Protein AF-A0A2L0NC74-F1 (afdb_monomer)

Foldseek 3Di:
DYDDDDDDDDDDDDDDDPDDDDDDDDDPPPVPPVPPPDDDDDDDDDDDDDDDDDDDDPPVPPPPPCPPQQLLLVLLVLLLQLLLVLLVLLLVQLLPDDFQPLVQLLLSLVSLVLSVLLVLLLLVLCVVQVLVQLVVVDDPCNVLVVVLVVLSVVLVVLSVVLNVLSVVCNRGVHNVSSVVSSVSSVVSSVSSVVSSVSCSVRPVVSCSVGPDPVSSVVSVVSSCVSQDPVCLLLSLCSSCVPDDPVSNVVVVVPDDPVSNVCNVPPSVVVNVVSCCSNNNPPPPD

Nearest PDB structures (foldseek):
  3cax-assembly1_A-2  TM=7.538E-01  e=6.259E-02  Pyrococcus furiosus DSM 3638
  8dt0-assembly1_A  TM=6.759E-01  e=4.530E+00  synthetic construct
  8uao-assembly1_B  TM=4.177E-01  e=3.020E+00  synthetic construct
  8otz-assembly1_DW  TM=1.967E-01  e=3.457E+00  Bos taurus

Radius of gyration: 25.95 Å; Cα contacts (8 Å, |Δi|>4): 175; chains: 1; bounding box: 116×60×50 Å

Structure (mmCIF, N/CA/C/O backbone):
data_AF-A0A2L0NC74-F1
#
_entry.id   AF-A0A2L0NC74-F1
#
loop_
_atom_site.group_PDB
_atom_site.id
_atom_site.type_symbol
_atom_site.label_atom_id
_atom_site.label_alt_id
_atom_site.label_comp_id
_atom_site.label_asym_id
_atom_site.label_entity_id
_atom_site.label_seq_id
_atom_site.pdbx_PDB_ins_code
_atom_site.Cartn_x
_atom_site.Cartn_y
_atom_site.Cartn_z
_atom_site.occupancy
_atom_site.B_iso_or_equiv
_atom_site.auth_seq_id
_atom_site.auth_comp_id
_atom_site.auth_asym_id
_atom_site.auth_atom_id
_atom_site.pdbx_PDB_model_num
ATOM 1 N N . MET A 1 1 ? -60.995 -12.525 29.449 1.00 32.78 1 MET A N 1
ATOM 2 C CA . MET A 1 1 ? -61.126 -13.402 28.261 1.00 32.78 1 MET A CA 1
ATOM 3 C C . MET A 1 1 ? -60.839 -12.564 27.010 1.00 32.78 1 MET A C 1
ATOM 5 O O . MET A 1 1 ? -61.099 -11.370 27.074 1.00 32.78 1 MET A O 1
ATOM 9 N N . PRO A 1 2 ? -60.176 -13.110 25.975 1.00 52.12 2 PRO A N 1
ATOM 10 C CA . PRO A 1 2 ? -58.867 -12.597 25.541 1.00 52.12 2 PRO A CA 1
ATOM 11 C C . PRO A 1 2 ? -58.707 -12.293 24.025 1.00 52.12 2 PRO A C 1
ATOM 13 O O . PRO A 1 2 ? -59.546 -12.675 23.227 1.00 52.12 2 PRO A O 1
ATOM 16 N N . ARG A 1 3 ? -57.573 -11.634 23.705 1.00 36.03 3 ARG A N 1
ATOM 17 C CA . ARG A 1 3 ? -56.566 -11.825 22.619 1.00 36.03 3 ARG A CA 1
ATOM 18 C C . ARG A 1 3 ? -56.947 -12.187 21.159 1.00 36.03 3 ARG A C 1
ATOM 20 O O . ARG A 1 3 ? -57.675 -13.141 20.926 1.00 36.03 3 ARG A O 1
ATOM 27 N N . ASN A 1 4 ? -56.113 -11.608 20.263 1.00 34.88 4 ASN A N 1
ATOM 28 C CA . ASN A 1 4 ? -55.553 -12.135 18.989 1.00 34.88 4 ASN A CA 1
ATOM 29 C C . ASN A 1 4 ? -56.420 -11.964 17.712 1.00 34.88 4 ASN A C 1
ATOM 31 O O . ASN A 1 4 ? -57.626 -12.110 17.799 1.00 34.88 4 ASN A O 1
ATOM 35 N N . LEU A 1 5 ? -55.936 -11.665 16.488 1.00 34.28 5 LEU A N 1
ATOM 36 C CA . LEU A 1 5 ? -54.618 -11.721 15.808 1.00 34.28 5 LEU A CA 1
ATOM 37 C C . LEU A 1 5 ? -54.683 -10.966 14.441 1.00 34.28 5 LEU A C 1
ATOM 39 O O . LEU A 1 5 ? -55.783 -10.657 13.994 1.00 34.28 5 LEU A O 1
ATOM 43 N N . LEU A 1 6 ? -53.516 -10.827 13.770 1.00 33.50 6 LEU A N 1
ATOM 44 C CA . LEU A 1 6 ? -53.201 -10.420 12.364 1.00 33.50 6 LEU A CA 1
ATOM 45 C C . LEU A 1 6 ? -52.558 -9.015 12.251 1.00 33.50 6 LEU A C 1
ATOM 47 O O . LEU A 1 6 ? -53.255 -8.013 12.212 1.00 33.50 6 LEU A O 1
ATOM 51 N N . SER A 1 7 ? -51.245 -8.845 12.463 1.00 33.12 7 SER A N 1
ATOM 52 C CA . SER A 1 7 ? -50.043 -9.188 11.657 1.00 33.12 7 SER A CA 1
ATOM 53 C C . SER A 1 7 ? -49.767 -8.239 10.464 1.00 33.12 7 SER A C 1
ATOM 55 O O . SER A 1 7 ? -50.638 -8.094 9.610 1.00 33.12 7 SER A O 1
ATOM 57 N N . PRO A 1 8 ? -48.560 -7.631 10.367 1.00 32.16 8 PRO A N 1
ATOM 58 C CA . PRO A 1 8 ? -48.148 -6.747 9.273 1.00 32.16 8 PRO A CA 1
ATOM 59 C C . PRO A 1 8 ? -47.386 -7.502 8.167 1.00 32.16 8 PRO A C 1
ATOM 61 O O . PRO A 1 8 ? -46.558 -8.367 8.453 1.00 32.16 8 PRO A O 1
ATOM 64 N N . SER A 1 9 ? -47.638 -7.152 6.902 1.00 32.75 9 SER A N 1
ATOM 65 C CA . SER A 1 9 ? -46.880 -7.668 5.755 1.00 32.75 9 SER A CA 1
ATOM 66 C C . SER A 1 9 ? -45.562 -6.921 5.568 1.00 32.75 9 SER A C 1
ATOM 68 O O . SER A 1 9 ? -45.506 -5.692 5.555 1.00 32.75 9 SER A O 1
ATOM 70 N N . ALA A 1 10 ? -44.515 -7.723 5.417 1.00 29.92 10 ALA A N 1
ATOM 71 C CA . ALA A 1 10 ? -43.134 -7.366 5.172 1.00 29.92 10 ALA A CA 1
ATOM 72 C C . ALA A 1 10 ? -42.910 -6.734 3.787 1.00 29.92 10 ALA A C 1
ATOM 74 O O . ALA A 1 10 ? -43.438 -7.210 2.785 1.00 29.92 10 ALA A O 1
ATOM 75 N N . LEU A 1 11 ? -42.031 -5.733 3.726 1.00 30.52 11 LEU A N 1
ATOM 76 C CA . LEU A 1 11 ? -41.289 -5.376 2.518 1.00 30.52 11 LEU A CA 1
ATOM 77 C C . LEU A 1 11 ? -39.809 -5.590 2.825 1.00 30.52 11 LEU A C 1
ATOM 79 O O . LEU A 1 11 ? -39.204 -4.883 3.628 1.00 30.52 11 LEU A O 1
ATOM 83 N N . GLY A 1 12 ? -39.294 -6.673 2.247 1.00 26.75 12 GLY A N 1
ATOM 84 C CA . GLY A 1 12 ? -37.939 -7.158 2.414 1.00 26.75 12 GLY A CA 1
ATOM 85 C C . GLY A 1 12 ? -36.909 -6.240 1.768 1.00 26.75 12 GLY A C 1
ATOM 86 O O . GLY A 1 12 ? -37.079 -5.734 0.661 1.00 26.75 12 GLY A O 1
ATOM 87 N N . ILE A 1 13 ? -35.819 -6.082 2.505 1.00 29.25 13 ILE A N 1
ATOM 88 C CA . ILE A 1 13 ? -34.531 -5.555 2.081 1.00 29.25 13 ILE A CA 1
ATOM 89 C C . ILE A 1 13 ? -33.914 -6.558 1.099 1.00 29.25 13 ILE A C 1
ATOM 91 O O . ILE A 1 13 ? -33.739 -7.724 1.447 1.00 29.25 13 ILE A O 1
ATOM 95 N N . ALA A 1 14 ? -33.544 -6.108 -0.099 1.00 27.30 14 ALA A N 1
ATOM 96 C CA . ALA A 1 14 ? -32.624 -6.827 -0.972 1.00 27.30 14 ALA A CA 1
ATOM 97 C C . ALA A 1 14 ? -31.292 -6.066 -1.000 1.00 27.30 14 ALA A C 1
ATOM 99 O O . ALA A 1 14 ? -31.088 -5.166 -1.812 1.00 27.30 14 ALA A O 1
ATOM 100 N N . SER A 1 15 ? -30.392 -6.416 -0.079 1.00 30.88 15 SER A N 1
ATOM 101 C CA . SER A 1 15 ? -28.973 -6.077 -0.187 1.00 30.88 15 SER A CA 1
ATOM 102 C C . SER A 1 15 ? -28.364 -6.936 -1.292 1.00 30.88 15 SER A C 1
ATOM 104 O O . SER A 1 15 ? -28.354 -8.162 -1.195 1.00 30.88 15 SER A O 1
ATOM 106 N N . HIS A 1 16 ? -27.873 -6.310 -2.357 1.00 27.81 16 HIS A N 1
ATOM 107 C CA . HIS A 1 16 ? -26.995 -6.975 -3.316 1.00 27.81 16 HIS A CA 1
ATOM 108 C C . HIS A 1 16 ? -25.601 -7.108 -2.697 1.00 27.81 16 HIS A C 1
ATOM 110 O O . HIS A 1 16 ? -24.825 -6.157 -2.673 1.00 27.81 16 HIS A O 1
ATOM 116 N N . SER A 1 17 ? -25.308 -8.298 -2.175 1.00 28.83 17 SER A N 1
ATOM 117 C CA . SER A 1 17 ? -23.947 -8.740 -1.883 1.00 28.83 17 SER A CA 1
ATOM 118 C C . SER A 1 17 ? -23.310 -9.218 -3.184 1.00 28.83 17 SER A C 1
ATOM 120 O O . SER A 1 17 ? -23.635 -10.294 -3.683 1.00 28.83 17 SER A O 1
ATOM 122 N N . SER A 1 18 ? -22.408 -8.420 -3.744 1.00 30.34 18 SER A N 1
ATOM 123 C CA . SER A 1 18 ? -21.541 -8.856 -4.836 1.00 30.34 18 SER A CA 1
ATOM 124 C C . SER A 1 18 ? -20.419 -9.712 -4.246 1.00 30.34 18 SER A C 1
ATOM 126 O O . SER A 1 18 ? -19.436 -9.186 -3.730 1.00 30.34 18 SER A O 1
ATOM 128 N N . HIS A 1 19 ? -20.582 -11.035 -4.280 1.00 29.28 19 HIS A N 1
ATOM 129 C CA . HIS A 1 19 ? -19.487 -11.978 -4.062 1.00 29.28 19 HIS A CA 1
ATOM 130 C C . HIS A 1 19 ? -18.503 -11.865 -5.235 1.00 29.28 19 HIS A C 1
ATOM 132 O O . HIS A 1 19 ? -18.806 -12.295 -6.346 1.00 29.28 19 HIS A O 1
ATOM 138 N N . LEU A 1 20 ? -17.327 -11.290 -4.987 1.00 32.66 20 LEU A N 1
ATOM 139 C CA . LEU A 1 20 ? -16.151 -11.501 -5.827 1.00 32.66 20 LEU A CA 1
ATOM 140 C C . LEU A 1 20 ? -15.522 -12.824 -5.388 1.00 32.66 20 LEU A C 1
ATOM 142 O O . LEU A 1 20 ? -14.928 -12.913 -4.316 1.00 32.66 20 LEU A O 1
ATOM 146 N N . ALA A 1 21 ? -15.742 -13.863 -6.189 1.00 29.12 21 ALA A N 1
ATOM 147 C CA . ALA A 1 21 ? -14.997 -15.107 -6.104 1.00 29.12 21 ALA A CA 1
ATOM 148 C C . ALA A 1 21 ? -13.578 -14.866 -6.641 1.00 29.12 21 ALA A C 1
ATOM 150 O O . ALA A 1 21 ? -13.417 -14.261 -7.702 1.00 29.12 21 ALA A O 1
ATOM 151 N N . ALA A 1 22 ? -12.569 -15.322 -5.901 1.00 31.70 22 ALA A N 1
ATOM 152 C CA . ALA A 1 22 ? -11.193 -15.378 -6.375 1.00 31.70 22 ALA A CA 1
ATOM 153 C C . ALA A 1 22 ? -11.079 -16.416 -7.511 1.00 31.70 22 ALA A C 1
ATOM 155 O O . ALA A 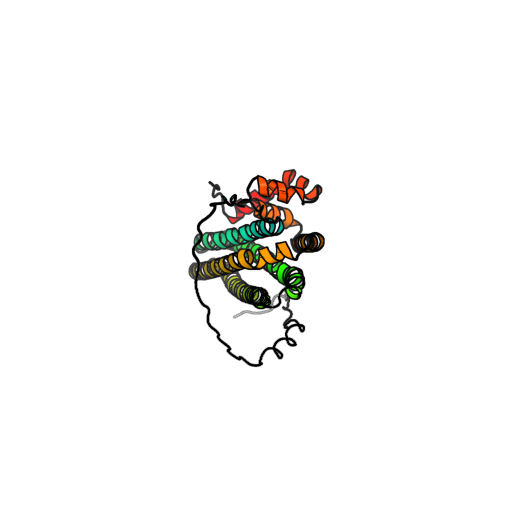1 22 ? -11.722 -17.467 -7.425 1.00 31.70 22 ALA A O 1
ATOM 156 N N . PRO A 1 23 ? -10.305 -16.160 -8.578 1.00 37.72 23 PRO A N 1
ATOM 157 C CA . PRO A 1 23 ? -9.968 -17.203 -9.531 1.00 37.72 23 PRO A CA 1
ATOM 158 C C . PRO A 1 23 ? -8.892 -18.122 -8.933 1.00 37.72 23 PRO A C 1
ATOM 160 O O . PRO A 1 23 ? -7.744 -17.724 -8.765 1.00 37.72 23 PRO A O 1
ATOM 163 N N . ASP A 1 24 ? -9.279 -19.361 -8.628 1.00 36.59 24 ASP A N 1
ATOM 164 C CA . ASP A 1 24 ? -8.367 -20.463 -8.318 1.00 36.59 24 ASP A CA 1
ATOM 165 C C . ASP A 1 24 ? -7.683 -20.971 -9.600 1.00 36.59 24 ASP A C 1
ATOM 167 O O . ASP A 1 24 ? -8.354 -21.404 -10.543 1.00 36.59 24 ASP A O 1
ATOM 171 N N . GLY A 1 25 ? -6.348 -21.003 -9.615 1.00 35.16 25 GLY A N 1
ATOM 172 C CA . GLY A 1 25 ? -5.576 -21.828 -10.549 1.00 35.16 25 GLY A CA 1
ATOM 173 C C . GLY A 1 25 ? -4.124 -21.367 -10.741 1.00 35.16 25 GLY A C 1
ATOM 174 O O . GLY A 1 25 ? -3.905 -20.198 -11.045 1.00 35.16 25 GLY A O 1
ATOM 175 N N . PRO A 1 26 ? -3.115 -22.256 -10.619 1.00 34.12 26 PRO A N 1
ATOM 176 C CA . PRO A 1 26 ? -1.728 -21.890 -10.891 1.00 34.12 26 PRO A CA 1
ATOM 177 C C . PRO A 1 26 ? -1.526 -21.577 -12.380 1.00 34.12 26 PRO A C 1
ATOM 179 O O . PRO A 1 26 ? -2.060 -22.270 -13.252 1.00 34.12 26 PRO A O 1
ATOM 182 N N . SER A 1 27 ? -0.710 -20.560 -12.672 1.00 41.91 27 SER A N 1
ATOM 183 C CA . SER A 1 27 ? -0.287 -20.212 -14.031 1.00 41.91 27 SER A CA 1
ATOM 184 C C . SER A 1 27 ? 0.293 -21.440 -14.749 1.00 41.91 27 SER A C 1
ATOM 186 O O . SER A 1 27 ? 1.301 -22.024 -14.338 1.00 41.91 27 SER A O 1
ATOM 188 N N . ALA A 1 28 ? -0.355 -21.848 -15.846 1.00 38.56 28 ALA A N 1
ATOM 189 C CA . ALA A 1 28 ? -0.068 -23.065 -16.615 1.00 38.56 28 ALA A CA 1
ATOM 190 C C . ALA A 1 28 ? 1.353 -23.123 -17.223 1.00 38.56 28 ALA A C 1
ATOM 192 O O . ALA A 1 28 ? 1.753 -24.144 -17.782 1.00 38.56 28 ALA A O 1
ATOM 193 N N . VAL A 1 29 ? 2.134 -22.050 -17.101 1.00 41.22 29 VAL A N 1
ATOM 194 C CA . VAL A 1 29 ? 3.488 -21.929 -17.652 1.00 41.22 29 VAL A CA 1
ATOM 195 C C . VAL A 1 29 ? 4.529 -22.683 -16.802 1.00 41.22 29 VAL A C 1
ATOM 197 O O . VAL A 1 29 ? 5.540 -23.148 -17.330 1.00 41.22 29 VAL A O 1
ATOM 200 N N . LEU A 1 30 ? 4.274 -22.897 -15.505 1.00 44.56 30 LEU A N 1
ATOM 201 C CA . LEU A 1 30 ? 5.285 -23.391 -14.553 1.00 44.56 30 LEU A CA 1
ATOM 202 C C . LEU A 1 30 ? 5.343 -24.917 -14.380 1.00 44.56 30 LEU A C 1
ATOM 204 O O . LEU A 1 30 ? 6.387 -25.454 -13.998 1.00 44.56 30 LEU A O 1
ATOM 208 N N . SER A 1 31 ? 4.287 -25.659 -14.733 1.00 38.28 31 SER A N 1
ATOM 209 C CA . SER A 1 31 ? 4.300 -27.126 -14.585 1.00 38.28 31 SER A CA 1
ATOM 210 C C . SER A 1 31 ? 5.269 -27.827 -15.552 1.00 38.28 31 SER A C 1
ATOM 212 O O . SER A 1 31 ? 5.637 -28.978 -15.320 1.00 38.28 31 SER A O 1
ATOM 214 N N . ALA A 1 32 ? 5.712 -27.151 -16.618 1.00 38.00 32 ALA A N 1
ATOM 215 C CA . ALA A 1 32 ? 6.571 -27.737 -17.646 1.00 38.00 32 ALA A CA 1
ATOM 216 C C . ALA A 1 32 ? 8.072 -27.743 -17.286 1.00 38.00 32 ALA A C 1
ATOM 218 O O . ALA A 1 32 ? 8.811 -28.588 -17.786 1.00 38.00 32 ALA A O 1
ATOM 219 N N . ARG A 1 33 ? 8.547 -26.844 -16.409 1.00 40.31 33 ARG A N 1
ATOM 220 C CA . ARG A 1 33 ? 9.992 -26.699 -16.124 1.00 40.31 33 ARG A CA 1
ATOM 221 C C . ARG A 1 33 ? 10.502 -27.543 -14.952 1.00 40.31 33 ARG A C 1
ATOM 223 O O . ARG A 1 33 ? 11.677 -27.898 -14.924 1.00 40.31 33 ARG A O 1
ATOM 230 N N . ARG A 1 34 ? 9.624 -27.957 -14.033 1.00 37.72 34 ARG A N 1
ATOM 231 C CA . ARG A 1 34 ? 10.003 -28.724 -12.828 1.00 37.72 34 ARG A CA 1
ATOM 232 C C . ARG A 1 34 ? 10.477 -30.160 -13.117 1.00 37.72 34 ARG A C 1
ATOM 234 O O . ARG A 1 34 ? 11.134 -30.764 -12.278 1.00 37.72 34 ARG A O 1
ATOM 241 N N . ALA A 1 35 ? 10.185 -30.703 -14.302 1.00 35.69 35 ALA A N 1
ATOM 242 C CA . ALA A 1 35 ? 10.535 -32.078 -14.674 1.00 35.69 35 ALA A CA 1
ATOM 243 C C . ALA A 1 35 ? 11.963 -32.249 -15.239 1.00 35.69 35 ALA A C 1
ATOM 245 O O . ALA A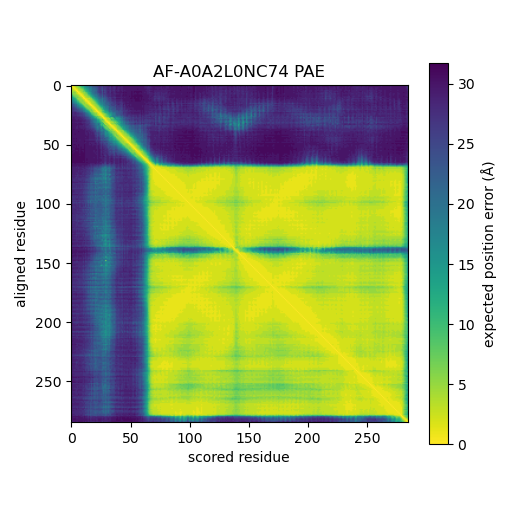 1 35 ? 12.424 -33.379 -15.373 1.00 35.69 35 ALA A O 1
ATOM 246 N N . ALA A 1 36 ? 12.679 -31.165 -15.562 1.00 37.69 36 ALA A N 1
ATOM 247 C CA . ALA A 1 36 ? 13.953 -31.244 -16.288 1.00 37.69 36 ALA A CA 1
ATOM 248 C C . ALA A 1 36 ? 15.220 -31.187 -15.406 1.00 37.69 36 ALA A C 1
ATOM 250 O O . ALA A 1 36 ? 16.316 -31.418 -15.908 1.00 37.69 36 ALA A O 1
ATOM 251 N N . ALA A 1 37 ? 15.100 -30.911 -14.102 1.00 35.22 37 ALA A N 1
ATOM 252 C CA . ALA A 1 37 ? 16.242 -30.579 -13.236 1.00 35.22 37 ALA A CA 1
ATOM 253 C C . ALA A 1 37 ? 16.655 -31.686 -12.240 1.00 35.22 37 ALA A C 1
ATOM 255 O O . ALA A 1 37 ? 17.167 -31.398 -11.162 1.00 35.22 37 ALA A O 1
ATOM 256 N N . THR A 1 38 ? 16.462 -32.967 -12.573 1.00 32.66 38 THR A N 1
ATOM 257 C CA . THR A 1 38 ? 17.019 -34.085 -11.783 1.00 32.66 38 THR A CA 1
ATOM 258 C C . THR A 1 38 ? 17.971 -34.921 -12.634 1.00 32.66 38 THR A C 1
ATOM 260 O O . THR A 1 38 ? 17.591 -35.905 -13.259 1.00 32.66 38 THR A O 1
ATOM 263 N N . GLY A 1 39 ? 19.244 -34.514 -12.670 1.00 27.25 39 GLY A N 1
ATOM 264 C CA . GLY A 1 39 ? 20.273 -35.206 -13.443 1.00 27.25 39 GLY A CA 1
ATOM 265 C C . GLY A 1 39 ? 21.705 -34.875 -13.021 1.00 27.25 39 GLY A C 1
ATOM 266 O O . GLY A 1 39 ? 22.291 -33.924 -13.513 1.00 27.25 39 GLY A O 1
ATOM 267 N N . ALA A 1 40 ? 22.262 -35.747 -12.176 1.00 31.66 40 ALA A N 1
ATOM 268 C CA . ALA A 1 40 ? 23.683 -36.098 -12.044 1.00 31.66 40 ALA A CA 1
ATOM 269 C C . ALA A 1 40 ? 24.703 -35.035 -11.566 1.00 31.66 40 ALA A C 1
ATOM 271 O O . ALA A 1 40 ? 25.295 -34.283 -12.334 1.00 31.66 40 ALA A O 1
ATOM 272 N N . ALA A 1 41 ? 25.050 -35.142 -10.280 1.00 29.41 41 ALA A N 1
ATOM 273 C CA . ALA A 1 41 ? 26.291 -34.636 -9.704 1.00 29.41 41 ALA A CA 1
ATOM 274 C C . ALA A 1 41 ? 27.512 -35.450 -10.177 1.00 29.41 41 ALA A C 1
ATOM 276 O O . ALA A 1 41 ? 27.494 -36.685 -10.151 1.00 29.41 41 ALA A O 1
ATOM 277 N N . ARG A 1 42 ? 28.620 -34.773 -10.514 1.00 31.03 42 ARG A N 1
ATOM 278 C CA . ARG A 1 42 ? 29.951 -35.397 -10.572 1.00 31.03 42 ARG A CA 1
ATOM 279 C C . ARG A 1 42 ? 31.042 -34.403 -10.162 1.00 31.03 42 ARG A C 1
ATOM 281 O O . ARG A 1 42 ? 31.290 -33.416 -10.843 1.00 31.03 42 ARG A O 1
ATOM 288 N N . GLN A 1 43 ? 31.678 -34.690 -9.028 1.00 29.80 43 GLN A N 1
ATOM 289 C CA . GLN A 1 43 ? 32.860 -34.003 -8.506 1.00 29.80 43 GLN A CA 1
ATOM 290 C C . GLN A 1 43 ? 34.090 -34.298 -9.369 1.00 29.80 43 GLN A C 1
ATOM 292 O O . GLN A 1 43 ? 34.389 -35.463 -9.634 1.00 29.80 43 GLN A O 1
ATOM 297 N N . VAL A 1 44 ? 34.861 -33.262 -9.701 1.00 33.16 44 VAL A N 1
ATOM 298 C CA . VAL A 1 44 ? 36.287 -33.384 -10.029 1.00 33.16 44 VAL A CA 1
ATOM 299 C C . VAL A 1 44 ? 37.015 -32.206 -9.387 1.00 33.16 44 VAL A C 1
ATOM 301 O O . VAL A 1 44 ? 36.811 -31.057 -9.763 1.00 33.16 44 VAL A O 1
ATOM 304 N N . GLY A 1 45 ? 37.848 -32.498 -8.389 1.00 27.39 45 GLY A N 1
ATOM 305 C CA . GLY A 1 45 ? 38.799 -31.544 -7.832 1.00 27.39 45 GLY A CA 1
ATOM 306 C C . GLY A 1 45 ? 40.121 -31.580 -8.589 1.00 27.39 45 GLY A C 1
ATOM 307 O O . GLY A 1 45 ? 40.544 -32.641 -9.043 1.00 27.39 45 GLY A O 1
ATOM 308 N N . CYS A 1 46 ? 40.813 -30.443 -8.662 1.00 28.06 46 CYS A N 1
ATOM 309 C CA . CYS A 1 46 ? 42.269 -30.445 -8.731 1.00 28.06 46 CYS A CA 1
ATOM 310 C C . CYS A 1 46 ? 42.879 -29.126 -8.234 1.00 28.06 46 CYS A C 1
ATOM 312 O O . CYS A 1 46 ? 42.251 -28.074 -8.247 1.00 28.06 46 CYS A O 1
ATOM 314 N N . LYS A 1 47 ? 44.102 -29.265 -7.726 1.00 28.30 47 LYS A N 1
ATOM 315 C CA . LYS A 1 47 ? 44.856 -28.391 -6.820 1.00 28.30 47 LYS A CA 1
ATOM 316 C C . LYS A 1 47 ? 45.521 -27.190 -7.507 1.00 28.30 47 LYS A C 1
ATOM 318 O O . LYS A 1 47 ? 46.016 -27.308 -8.623 1.00 28.30 47 LYS A O 1
ATOM 323 N N . CYS A 1 48 ? 45.661 -26.095 -6.758 1.00 28.23 48 CYS A N 1
ATOM 324 C CA . CYS A 1 48 ? 46.585 -24.987 -7.029 1.00 28.23 48 CYS A CA 1
ATOM 325 C C . CYS A 1 48 ? 48.045 -25.349 -6.696 1.00 28.23 48 CYS A C 1
ATOM 327 O O . CYS A 1 48 ? 48.285 -26.106 -5.750 1.00 28.23 48 CYS A O 1
ATOM 329 N N . PRO A 1 49 ? 49.017 -24.665 -7.326 1.00 34.50 49 PRO A N 1
ATOM 330 C CA . PRO A 1 49 ? 50.265 -24.307 -6.668 1.00 34.50 49 PRO A CA 1
ATOM 331 C C . PRO A 1 49 ? 50.423 -22.782 -6.538 1.00 34.50 49 PRO A C 1
ATOM 333 O O . PRO A 1 49 ? 50.114 -22.010 -7.443 1.00 34.50 49 PRO A O 1
ATOM 336 N N . ALA A 1 50 ? 50.921 -22.364 -5.377 1.00 32.56 50 ALA A N 1
ATOM 337 C CA . ALA A 1 50 ? 51.367 -21.007 -5.081 1.00 32.56 50 ALA A CA 1
ATOM 338 C C . ALA A 1 50 ? 52.689 -20.688 -5.798 1.00 32.56 50 ALA A C 1
ATOM 340 O O . ALA A 1 50 ? 53.473 -21.608 -6.012 1.00 32.56 50 ALA A O 1
ATOM 341 N N . THR A 1 51 ? 52.959 -19.407 -6.097 1.00 31.89 51 THR A N 1
ATOM 342 C CA . THR A 1 51 ? 54.211 -18.653 -5.806 1.00 31.89 51 THR A CA 1
ATOM 343 C C . THR A 1 51 ? 54.121 -17.241 -6.418 1.00 31.89 51 THR A C 1
ATOM 345 O O . THR A 1 51 ? 53.751 -17.109 -7.579 1.00 31.89 51 THR A O 1
A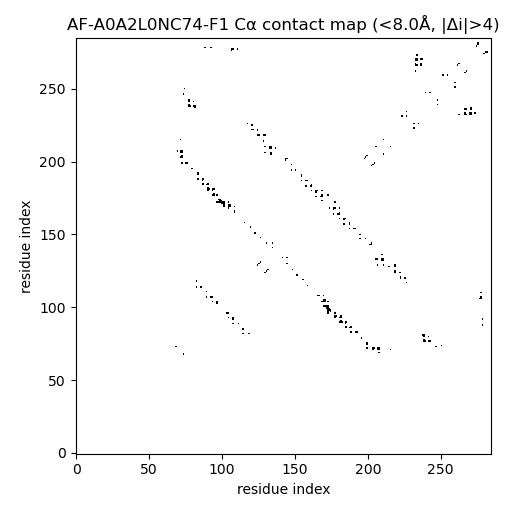TOM 348 N N . GLY A 1 52 ? 54.549 -16.200 -5.684 1.00 30.06 52 GLY A N 1
ATOM 349 C CA . GLY A 1 52 ? 55.144 -15.002 -6.306 1.00 30.06 52 GLY A CA 1
ATOM 350 C C . GLY A 1 52 ? 54.638 -13.635 -5.837 1.00 30.06 52 GLY A C 1
ATOM 351 O O . GLY A 1 52 ? 53.802 -13.020 -6.487 1.00 30.06 52 GLY A O 1
ATOM 352 N N . LEU A 1 53 ? 55.223 -13.116 -4.753 1.00 36.50 53 LEU A N 1
ATOM 353 C CA . LEU A 1 53 ? 55.150 -11.710 -4.338 1.00 36.50 53 LEU A CA 1
ATOM 354 C C . LEU A 1 53 ? 55.645 -10.761 -5.450 1.00 36.50 53 LEU A C 1
ATOM 356 O O . LEU A 1 53 ? 56.785 -10.897 -5.890 1.00 36.50 53 LEU A O 1
ATOM 360 N N . ARG A 1 54 ? 54.878 -9.708 -5.764 1.00 35.12 54 ARG A N 1
ATOM 361 C CA . ARG A 1 54 ? 55.408 -8.387 -6.160 1.00 35.12 54 ARG A CA 1
ATOM 362 C C . ARG A 1 54 ? 54.421 -7.283 -5.763 1.00 35.12 54 ARG A C 1
ATOM 364 O O . ARG A 1 54 ? 53.335 -7.167 -6.314 1.00 35.12 54 ARG A O 1
ATOM 371 N N . ARG A 1 55 ? 54.830 -6.470 -4.782 1.00 41.88 55 ARG A N 1
ATOM 372 C CA . ARG A 1 55 ? 54.246 -5.163 -4.448 1.00 41.88 55 ARG A CA 1
ATOM 373 C C . ARG A 1 55 ? 54.596 -4.175 -5.560 1.00 41.88 55 ARG A C 1
ATOM 375 O O . ARG A 1 55 ? 55.781 -3.940 -5.773 1.00 41.88 55 ARG A O 1
ATOM 382 N N . LEU A 1 56 ? 53.599 -3.553 -6.183 1.00 36.00 56 LEU A N 1
ATOM 383 C CA . LEU A 1 56 ? 53.735 -2.263 -6.864 1.00 36.00 56 LEU A CA 1
ATOM 384 C C . LEU A 1 56 ? 52.355 -1.611 -7.025 1.00 36.00 56 LEU A C 1
ATOM 386 O O . LEU A 1 56 ? 51.458 -2.207 -7.603 1.00 36.00 56 LEU A O 1
ATOM 390 N N . GLY A 1 57 ? 52.237 -0.379 -6.522 1.00 29.38 57 GLY A N 1
ATOM 391 C CA . GLY A 1 57 ? 51.194 0.578 -6.891 1.00 29.38 57 GLY A CA 1
ATOM 392 C C . GLY A 1 57 ? 49.871 0.456 -6.138 1.00 29.38 57 GLY A C 1
ATOM 393 O O . GLY A 1 57 ? 48.956 -0.219 -6.590 1.00 29.38 57 GLY A O 1
ATOM 394 N N . VAL A 1 58 ? 49.725 1.218 -5.049 1.00 39.31 58 VAL A N 1
ATOM 395 C CA . VAL A 1 58 ? 48.405 1.712 -4.633 1.00 39.31 58 VAL A CA 1
ATOM 396 C C . VAL A 1 58 ? 47.950 2.673 -5.731 1.00 39.31 58 VAL A C 1
ATOM 398 O O . VAL A 1 58 ? 48.269 3.858 -5.708 1.00 39.31 58 VAL A O 1
ATOM 401 N N . MET A 1 59 ? 47.262 2.146 -6.743 1.00 34.56 59 MET A N 1
ATOM 402 C CA . MET A 1 59 ? 46.298 2.944 -7.483 1.00 34.56 59 MET A CA 1
ATOM 403 C C . MET A 1 59 ? 45.166 3.190 -6.502 1.00 34.56 59 MET A C 1
ATOM 405 O O . MET A 1 59 ? 44.466 2.264 -6.098 1.00 34.56 59 MET A O 1
ATOM 409 N N . THR A 1 60 ? 45.041 4.433 -6.057 1.00 36.97 60 THR A N 1
ATOM 410 C CA . THR A 1 60 ? 43.825 4.924 -5.427 1.00 36.97 60 THR A CA 1
ATOM 411 C C . THR A 1 60 ? 42.702 4.723 -6.436 1.00 36.97 60 THR A C 1
ATOM 413 O O . THR A 1 60 ? 42.487 5.567 -7.305 1.00 36.97 60 THR A O 1
ATOM 416 N N . SER A 1 61 ? 42.036 3.569 -6.377 1.00 39.56 61 SER A N 1
ATOM 417 C CA . SER A 1 61 ? 40.733 3.384 -6.992 1.00 39.56 61 SER A CA 1
ATOM 418 C C . SER A 1 61 ? 39.870 4.489 -6.416 1.00 39.56 61 SER A C 1
ATOM 420 O O . SER A 1 61 ? 39.572 4.491 -5.222 1.00 39.56 61 SER A O 1
ATOM 422 N N . SER A 1 62 ? 39.569 5.492 -7.241 1.00 39.81 62 SER A N 1
ATOM 423 C CA . SER A 1 62 ? 38.568 6.483 -6.898 1.00 39.81 62 SER A CA 1
ATOM 424 C C . SER A 1 62 ? 37.327 5.696 -6.520 1.00 39.81 62 SER A C 1
ATOM 426 O O . SER A 1 62 ? 36.818 4.918 -7.330 1.00 39.81 62 SER A O 1
ATOM 428 N N . ASN A 1 63 ? 36.911 5.852 -5.271 1.00 39.97 63 ASN A N 1
ATOM 429 C CA . ASN A 1 63 ? 35.662 5.336 -4.759 1.00 39.97 63 ASN A CA 1
ATOM 430 C C . ASN A 1 63 ? 34.573 5.738 -5.767 1.00 39.97 63 ASN A C 1
ATOM 432 O O . ASN A 1 63 ? 34.206 6.909 -5.837 1.00 39.97 63 ASN A O 1
ATOM 436 N N . SER A 1 64 ? 34.099 4.801 -6.595 1.00 42.59 64 SER A N 1
ATOM 437 C CA . SER A 1 64 ? 32.870 4.981 -7.376 1.00 42.59 64 SER A CA 1
ATOM 438 C C . SER A 1 64 ? 31.702 4.814 -6.414 1.00 42.59 64 SER A C 1
ATOM 440 O O . SER A 1 64 ? 30.921 3.878 -6.496 1.00 42.59 64 SER A O 1
ATOM 442 N N . SER A 1 65 ? 31.647 5.699 -5.427 1.00 48.19 65 SER A N 1
ATOM 443 C CA . SER A 1 65 ? 30.544 5.846 -4.496 1.00 48.19 65 SER A CA 1
ATOM 444 C C . SER A 1 65 ? 29.740 7.063 -4.930 1.00 48.19 65 SER A C 1
ATOM 446 O O . SER A 1 65 ? 29.700 8.054 -4.211 1.00 48.19 65 SER A O 1
ATOM 448 N N . ASP A 1 66 ? 29.209 6.998 -6.151 1.00 45.59 66 ASP A N 1
ATOM 449 C CA . ASP A 1 66 ? 27.958 7.652 -6.546 1.00 45.59 66 ASP A CA 1
ATOM 450 C C . ASP A 1 66 ? 27.477 7.046 -7.875 1.00 45.59 66 ASP A C 1
ATOM 452 O O . ASP A 1 66 ? 27.371 7.708 -8.907 1.00 45.59 66 ASP A O 1
ATOM 456 N N . ALA A 1 67 ? 27.258 5.727 -7.895 1.00 53.56 67 ALA A N 1
ATOM 457 C CA . ALA A 1 67 ? 26.357 5.188 -8.901 1.00 53.56 67 ALA A CA 1
ATOM 458 C C . ALA A 1 67 ? 24.975 5.734 -8.534 1.00 53.56 67 ALA A C 1
ATOM 460 O O . ALA A 1 67 ? 24.373 5.276 -7.563 1.00 53.56 67 ALA A O 1
ATOM 461 N N . THR A 1 68 ? 24.518 6.768 -9.244 1.00 74.94 68 THR A N 1
ATOM 462 C CA . THR A 1 68 ? 23.184 7.333 -9.043 1.00 74.94 68 THR A CA 1
ATOM 463 C C . THR A 1 68 ? 22.176 6.186 -9.070 1.00 74.94 68 THR A C 1
ATOM 465 O O . THR A 1 68 ? 22.045 5.511 -10.092 1.00 74.94 68 THR A O 1
ATOM 468 N N . VAL A 1 69 ? 21.510 5.933 -7.936 1.00 84.06 69 VAL A N 1
ATOM 469 C CA . VAL A 1 69 ? 20.503 4.867 -7.810 1.00 84.06 69 VAL A CA 1
ATOM 470 C C . VAL A 1 69 ? 19.512 4.998 -8.961 1.00 84.06 69 VAL A C 1
ATOM 472 O O . VAL A 1 69 ? 18.980 6.090 -9.191 1.00 84.06 69 VAL A O 1
ATOM 475 N N . HIS A 1 70 ? 19.292 3.898 -9.688 1.00 92.88 70 HIS A N 1
ATOM 476 C CA . HIS A 1 70 ? 18.419 3.894 -10.853 1.00 92.88 70 HIS A CA 1
ATOM 477 C C . HIS A 1 70 ? 17.028 4.402 -10.464 1.00 92.88 70 HIS A C 1
ATOM 479 O O . HIS A 1 70 ? 16.484 4.037 -9.422 1.00 92.88 70 HIS A O 1
ATOM 485 N N . HIS A 1 71 ? 16.438 5.262 -11.292 1.00 91.50 71 HIS A N 1
ATOM 486 C CA . HIS A 1 71 ? 15.188 5.926 -10.928 1.00 91.50 71 HIS A CA 1
ATOM 487 C C . HIS A 1 71 ? 14.020 4.953 -10.711 1.00 91.50 71 HIS A C 1
ATOM 489 O O . HIS A 1 71 ? 13.197 5.221 -9.849 1.00 91.50 71 HIS A O 1
ATOM 495 N N . TYR A 1 72 ? 13.990 3.801 -11.394 1.00 94.62 72 TYR A N 1
ATOM 496 C CA . TYR A 1 72 ? 13.012 2.732 -11.122 1.00 94.62 72 TYR A CA 1
ATOM 497 C C . TYR A 1 72 ? 13.111 2.220 -9.680 1.00 94.62 72 TYR A C 1
ATOM 499 O O . TYR A 1 72 ? 12.112 2.154 -8.973 1.00 94.62 72 TYR A O 1
ATOM 507 N N . THR A 1 73 ? 14.332 1.943 -9.209 1.00 94.88 73 THR A N 1
ATOM 508 C CA . THR A 1 73 ? 14.605 1.530 -7.825 1.00 94.88 73 THR A CA 1
ATOM 509 C C . THR A 1 73 ? 14.171 2.598 -6.827 1.00 94.88 73 THR A C 1
ATOM 511 O O . THR A 1 73 ? 13.555 2.288 -5.813 1.00 94.88 73 THR A O 1
ATOM 514 N N . ARG A 1 74 ? 14.440 3.872 -7.131 1.00 94.19 74 ARG A N 1
ATOM 515 C CA . ARG A 1 74 ? 14.031 5.000 -6.285 1.00 94.19 74 ARG A CA 1
ATOM 516 C C . ARG A 1 74 ? 12.509 5.155 -6.229 1.00 94.19 74 ARG A C 1
ATOM 518 O O . ARG A 1 74 ? 11.962 5.339 -5.149 1.00 94.19 74 ARG A O 1
ATOM 525 N N . GLU A 1 75 ? 11.830 5.081 -7.371 1.00 94.38 75 GLU A N 1
ATOM 526 C CA . GLU A 1 75 ? 10.368 5.170 -7.458 1.00 94.38 75 GLU A CA 1
ATOM 527 C C . GLU A 1 75 ? 9.691 4.026 -6.699 1.00 94.38 75 GLU A C 1
ATOM 529 O O . GLU A 1 75 ? 8.757 4.281 -5.938 1.00 94.38 75 GLU A O 1
ATOM 534 N N . MET A 1 76 ? 10.209 2.802 -6.830 1.00 96.62 76 MET A N 1
ATOM 535 C CA . MET A 1 76 ? 9.705 1.656 -6.080 1.00 96.62 76 MET A CA 1
ATOM 536 C C . MET A 1 76 ? 9.894 1.834 -4.573 1.00 96.62 76 MET A C 1
ATOM 538 O O . MET A 1 76 ? 8.935 1.731 -3.812 1.00 96.62 76 MET A O 1
ATOM 542 N N . ALA A 1 77 ? 11.091 2.239 -4.137 1.00 96.88 77 ALA A N 1
ATOM 543 C CA . ALA A 1 77 ? 11.355 2.515 -2.728 1.00 96.88 77 ALA A CA 1
ATOM 544 C C . ALA A 1 77 ? 10.403 3.587 -2.159 1.00 96.88 77 ALA A C 1
ATOM 546 O O . ALA A 1 77 ? 9.909 3.445 -1.042 1.00 96.88 77 ALA A O 1
ATOM 547 N N . MET A 1 78 ? 10.074 4.639 -2.922 1.00 96.94 78 MET A N 1
ATOM 548 C CA . MET A 1 78 ? 9.090 5.646 -2.492 1.00 96.94 78 MET A CA 1
ATOM 549 C C . MET A 1 78 ? 7.693 5.045 -2.264 1.00 96.94 78 MET A C 1
ATOM 551 O O . MET A 1 78 ? 7.008 5.438 -1.318 1.00 96.94 78 MET A O 1
ATOM 555 N N . ILE A 1 79 ? 7.269 4.096 -3.104 1.00 96.94 79 ILE A N 1
ATOM 556 C CA . ILE A 1 79 ? 6.004 3.365 -2.944 1.00 96.94 79 ILE A CA 1
ATOM 557 C C . ILE A 1 79 ? 6.081 2.442 -1.722 1.00 96.94 79 ILE A C 1
ATOM 559 O O . ILE A 1 79 ? 5.207 2.499 -0.855 1.00 96.94 79 ILE A O 1
ATOM 563 N N . HIS A 1 80 ? 7.156 1.669 -1.581 1.00 98.50 80 HIS A N 1
ATOM 564 C CA . HIS A 1 80 ? 7.354 0.766 -0.448 1.00 98.50 80 HIS A CA 1
ATOM 565 C C . HIS A 1 80 ? 7.360 1.502 0.894 1.00 98.50 80 HIS A C 1
ATOM 567 O O . HIS A 1 80 ? 6.819 1.003 1.883 1.00 98.50 80 HIS A O 1
ATOM 573 N N . GLN A 1 81 ? 7.901 2.724 0.946 1.00 98.31 81 GLN A N 1
ATOM 574 C CA . GLN A 1 81 ? 7.854 3.540 2.162 1.00 98.31 81 GLN A CA 1
ATOM 575 C C . GLN A 1 81 ? 6.427 3.869 2.605 1.00 98.31 81 GLN A C 1
ATOM 577 O O . GLN A 1 81 ? 6.157 3.901 3.807 1.00 98.31 81 GLN A O 1
ATOM 582 N N . VAL A 1 82 ? 5.482 4.020 1.671 1.00 98.19 82 VAL A N 1
ATOM 583 C CA . VAL A 1 82 ? 4.057 4.132 2.015 1.00 98.19 82 VAL A CA 1
ATOM 584 C C . VAL A 1 82 ? 3.602 2.890 2.765 1.00 98.19 82 VAL A C 1
ATOM 586 O O . VAL A 1 82 ? 3.031 2.995 3.850 1.00 98.19 82 VAL A O 1
ATOM 589 N N . PHE A 1 83 ? 3.880 1.709 2.220 1.00 98.62 83 PHE A N 1
ATOM 590 C CA . PHE A 1 83 ? 3.412 0.459 2.800 1.00 98.62 83 PHE A CA 1
ATOM 591 C C . PHE A 1 83 ? 4.060 0.152 4.151 1.00 98.62 83 PHE A C 1
ATOM 593 O O . PHE A 1 83 ? 3.354 -0.260 5.080 1.00 98.62 83 PHE A O 1
ATOM 600 N N . ARG A 1 84 ? 5.358 0.441 4.313 1.00 98.75 84 ARG A N 1
ATOM 601 C CA . ARG A 1 84 ? 6.057 0.357 5.606 1.00 98.75 84 ARG A CA 1
ATOM 602 C C . ARG A 1 84 ? 5.447 1.307 6.637 1.00 98.75 84 ARG A C 1
ATOM 604 O O . ARG A 1 84 ? 5.154 0.896 7.761 1.00 98.75 84 ARG A O 1
ATOM 611 N N . ARG A 1 85 ? 5.212 2.567 6.259 1.00 98.56 85 ARG A N 1
ATOM 612 C CA . ARG A 1 85 ? 4.660 3.590 7.156 1.00 98.56 85 ARG A CA 1
ATOM 613 C C . ARG A 1 85 ? 3.223 3.279 7.565 1.00 98.56 85 ARG A C 1
ATOM 615 O O . ARG A 1 85 ? 2.932 3.265 8.760 1.00 98.56 85 ARG A O 1
ATOM 622 N N . GLU A 1 86 ? 2.327 3.042 6.609 1.00 98.44 86 GLU A N 1
ATOM 623 C CA . GLU A 1 86 ? 0.901 2.854 6.904 1.00 98.44 86 GLU A CA 1
ATOM 624 C C . GLU A 1 86 ? 0.638 1.545 7.664 1.00 98.44 86 GLU A C 1
ATOM 626 O O . GLU A 1 86 ? -0.174 1.545 8.586 1.00 98.44 86 GLU A O 1
ATOM 631 N N . SER A 1 87 ? 1.361 0.455 7.366 1.00 98.62 87 SER A N 1
ATOM 632 C CA . SER A 1 87 ? 1.220 -0.803 8.123 1.00 98.62 87 SER A CA 1
ATOM 633 C C . SER A 1 87 ? 1.611 -0.648 9.593 1.00 98.62 87 SER A C 1
ATOM 635 O O . SER A 1 87 ? 0.877 -1.093 10.479 1.00 98.62 87 SER A O 1
ATOM 637 N N . ARG A 1 88 ? 2.727 0.041 9.867 1.00 98.50 88 ARG A N 1
ATOM 638 C CA . ARG A 1 88 ? 3.165 0.360 11.231 1.00 98.50 88 ARG A CA 1
ATOM 639 C C . ARG A 1 88 ? 2.144 1.238 11.948 1.00 98.50 88 ARG A C 1
ATOM 641 O O . ARG A 1 88 ? 1.705 0.905 13.047 1.00 98.50 88 ARG A O 1
ATOM 648 N N . LEU A 1 89 ? 1.762 2.355 11.323 1.00 98.44 89 LEU A N 1
ATOM 649 C CA . LEU A 1 89 ? 0.838 3.318 11.920 1.00 98.44 89 LEU A CA 1
ATOM 650 C C . LEU A 1 89 ? -0.520 2.688 12.209 1.00 98.44 89 LEU A C 1
ATOM 652 O O . LEU A 1 89 ? -1.099 2.962 13.253 1.00 98.44 89 LEU A O 1
ATOM 656 N N . LEU A 1 90 ? -1.038 1.840 11.324 1.00 98.38 90 LEU A N 1
ATOM 657 C CA . LEU A 1 90 ? -2.323 1.193 11.548 1.00 98.38 90 LEU A CA 1
ATOM 658 C C . LEU A 1 90 ? -2.300 0.291 12.791 1.00 98.38 90 LEU A C 1
ATOM 660 O O . LEU A 1 90 ? -3.240 0.357 13.582 1.00 98.38 90 LEU A O 1
ATOM 664 N N . ALA A 1 91 ? -1.229 -0.483 13.004 1.00 98.31 91 ALA A N 1
ATOM 665 C CA . ALA A 1 91 ? -1.068 -1.303 14.207 1.00 98.31 91 ALA A CA 1
ATOM 666 C C . ALA A 1 91 ? -1.091 -0.443 15.487 1.00 98.31 91 ALA A C 1
ATOM 668 O O . ALA A 1 91 ? -1.878 -0.702 16.400 1.00 98.31 91 ALA A O 1
ATOM 669 N N . GLU A 1 92 ? -0.300 0.635 15.507 1.00 98.31 92 GLU A N 1
ATOM 670 C CA . GLU A 1 92 ? -0.229 1.588 16.626 1.00 98.31 92 GLU A CA 1
ATOM 671 C C . GLU A 1 92 ? -1.591 2.256 16.886 1.00 98.31 92 GLU A C 1
ATOM 673 O O . GLU A 1 92 ? -2.084 2.302 18.014 1.00 98.31 92 GLU A O 1
ATOM 678 N N . LEU A 1 93 ? -2.249 2.739 15.828 1.00 98.50 93 LEU A N 1
ATOM 679 C CA . LEU A 1 93 ? -3.521 3.450 15.928 1.00 98.50 93 LEU A CA 1
ATOM 680 C C . LEU A 1 93 ? -4.661 2.547 16.403 1.00 98.50 93 LEU A C 1
ATOM 682 O O . LEU A 1 93 ? -5.538 3.040 17.113 1.00 98.50 93 LEU A O 1
ATOM 686 N N . VAL A 1 94 ? -4.670 1.266 16.014 1.00 98.56 94 VAL A N 1
ATOM 687 C CA . VAL A 1 94 ? -5.651 0.277 16.490 1.00 98.56 94 VAL A CA 1
ATOM 688 C C . VAL A 1 94 ? -5.456 0.010 17.979 1.00 98.56 94 VAL A C 1
ATOM 690 O O . VAL A 1 94 ? -6.434 0.041 18.727 1.00 98.56 94 VAL A O 1
ATOM 693 N N . GLN A 1 95 ? -4.214 -0.186 18.429 1.00 98.12 95 GLN A N 1
ATOM 694 C CA . GLN A 1 95 ? -3.903 -0.469 19.833 1.00 98.12 95 GLN A CA 1
ATOM 695 C C . GLN A 1 95 ? -4.363 0.654 20.779 1.00 98.12 95 GLN A C 1
ATOM 697 O O . GLN A 1 95 ? -4.789 0.401 21.907 1.00 98.12 95 GLN A O 1
ATOM 702 N N . GLU A 1 96 ? -4.336 1.900 20.311 1.00 97.19 96 GLU A N 1
ATOM 703 C CA . GLU A 1 96 ? -4.753 3.070 21.088 1.00 97.19 96 GLU A CA 1
ATOM 704 C C . GLU A 1 96 ? -6.276 3.288 21.161 1.00 97.19 96 GLU A C 1
ATOM 706 O O . GLU A 1 96 ? -6.748 4.160 21.901 1.00 97.19 96 GLU A O 1
ATOM 711 N N . VAL A 1 97 ? -7.079 2.526 20.410 1.00 98.00 97 VAL A N 1
ATOM 712 C CA . VAL A 1 97 ? -8.537 2.698 20.418 1.00 98.00 97 VAL A CA 1
ATOM 713 C C . VAL A 1 97 ? -9.120 2.293 21.769 1.00 98.00 97 VAL A C 1
ATOM 715 O O . VAL A 1 97 ? -8.840 1.220 22.312 1.00 98.00 97 VAL A O 1
ATOM 718 N N . ARG A 1 98 ? -9.974 3.166 22.315 1.00 97.81 98 ARG A N 1
ATOM 719 C CA . ARG A 1 98 ? -10.698 2.909 23.563 1.00 97.81 98 ARG A CA 1
ATOM 720 C C . ARG A 1 98 ? -11.777 1.842 23.341 1.00 97.81 98 ARG A C 1
ATOM 722 O O . ARG A 1 98 ? -12.464 1.903 22.319 1.00 97.81 98 ARG A O 1
ATOM 729 N N . PRO A 1 99 ? -11.994 0.925 24.301 1.00 97.94 99 PRO A N 1
ATOM 730 C CA . PRO A 1 99 ? -13.082 -0.041 24.208 1.00 97.94 99 PRO A CA 1
ATOM 731 C C . PRO A 1 99 ? -14.431 0.650 23.964 1.00 97.94 99 PRO A C 1
ATOM 733 O O . PRO A 1 99 ? -14.769 1.617 24.649 1.00 97.94 99 PRO A O 1
ATOM 736 N N . GLY A 1 100 ? -15.187 0.174 22.974 1.00 97.94 100 GLY A N 1
ATOM 737 C CA . GLY A 1 100 ? -16.490 0.729 22.591 1.00 97.94 100 GLY A CA 1
ATOM 738 C C . GLY A 1 100 ? -16.456 1.953 21.663 1.00 97.94 100 GLY A C 1
ATOM 739 O O . GLY A 1 100 ? -17.520 2.417 21.246 1.00 97.94 100 GLY A O 1
ATOM 740 N N . ASP A 1 101 ? -15.283 2.474 21.281 1.00 98.38 101 ASP A N 1
ATOM 741 C CA . ASP A 1 101 ? -15.178 3.579 20.315 1.00 98.38 101 ASP A CA 1
ATOM 742 C C . ASP A 1 101 ? -15.401 3.095 18.867 1.00 98.38 101 ASP A C 1
ATOM 744 O O . ASP A 1 101 ? -14.487 2.925 18.052 1.00 98.38 101 ASP A O 1
ATOM 748 N N . THR A 1 102 ? -16.673 2.861 18.537 1.00 98.19 102 THR A N 1
ATOM 749 C CA . THR A 1 102 ? -17.098 2.419 17.197 1.00 98.19 102 THR A CA 1
ATOM 750 C C . THR A 1 102 ? -16.933 3.499 16.124 1.00 98.19 102 THR A C 1
ATOM 752 O O . THR A 1 102 ? -16.945 3.208 14.929 1.00 98.19 102 THR A O 1
ATOM 755 N N . GLY A 1 103 ? -16.808 4.772 16.509 1.00 98.19 103 GLY A N 1
ATOM 756 C CA . GLY A 1 103 ? -16.523 5.850 15.563 1.00 98.19 103 GLY A CA 1
ATOM 757 C C . GLY A 1 103 ? -15.094 5.742 15.045 1.00 98.19 103 GLY A C 1
ATOM 758 O O . GLY A 1 103 ? -14.853 5.793 13.836 1.00 98.19 103 GLY A O 1
ATOM 759 N N . ARG A 1 104 ? -14.149 5.534 15.964 1.00 98.12 104 ARG A N 1
ATOM 760 C CA . ARG A 1 104 ? -12.733 5.403 15.641 1.00 98.12 104 ARG A CA 1
ATOM 761 C C . ARG A 1 104 ? -12.403 4.105 14.912 1.00 98.12 104 ARG A C 1
ATOM 763 O O . ARG A 1 104 ? -11.675 4.156 13.922 1.00 98.12 104 ARG A O 1
ATOM 770 N N . SER A 1 105 ? -12.951 2.975 15.354 1.00 98.56 105 SER A N 1
ATOM 771 C CA . SER A 1 105 ? -12.715 1.680 14.696 1.00 98.56 105 SER A CA 1
ATOM 772 C C . SER A 1 105 ? -13.188 1.668 13.242 1.00 98.56 105 SER A C 1
ATOM 774 O O . SER A 1 105 ? -12.427 1.235 12.387 1.00 98.56 105 SER A O 1
ATOM 776 N N . ARG A 1 106 ? -14.348 2.259 12.914 1.00 98.69 106 ARG A N 1
ATOM 777 C CA . ARG A 1 106 ? -14.807 2.413 11.515 1.00 98.69 106 ARG A CA 1
ATOM 778 C C . ARG A 1 106 ? -13.845 3.221 10.646 1.00 98.69 106 ARG A C 1
ATOM 780 O O . ARG A 1 106 ? -13.650 2.899 9.478 1.00 98.69 106 ARG A O 1
ATOM 787 N N . ILE A 1 107 ? -13.232 4.277 11.191 1.00 98.56 107 ILE A N 1
ATOM 788 C CA . ILE A 1 107 ? -12.229 5.064 10.452 1.00 98.56 107 ILE A CA 1
ATOM 789 C C . ILE A 1 107 ? -11.004 4.202 10.131 1.00 98.56 107 ILE A C 1
ATOM 791 O O . ILE A 1 107 ? -10.510 4.248 9.007 1.00 98.56 107 ILE A O 1
ATOM 795 N N . LEU A 1 108 ? -10.521 3.424 11.101 1.00 98.69 108 LEU A N 1
ATOM 796 C CA . LEU A 1 108 ? -9.337 2.581 10.921 1.00 98.69 108 LEU A CA 1
ATOM 797 C C . LEU A 1 108 ? -9.618 1.339 10.070 1.00 98.69 108 LEU A C 1
ATOM 799 O O . LEU A 1 108 ? -8.776 0.974 9.259 1.00 98.69 108 LEU A O 1
ATOM 803 N N . ALA A 1 109 ? -10.808 0.751 10.175 1.00 98.75 109 ALA A N 1
ATOM 804 C CA . ALA A 1 109 ? -11.264 -0.330 9.305 1.00 98.75 109 ALA A CA 1
ATOM 805 C C . ALA A 1 109 ? -11.346 0.126 7.840 1.00 98.75 109 ALA A C 1
ATOM 807 O O . ALA A 1 109 ? -10.886 -0.563 6.934 1.00 98.75 109 ALA A O 1
ATOM 808 N N . GLU A 1 110 ? -11.867 1.331 7.601 1.00 98.25 110 GLU A N 1
ATOM 809 C CA . GLU A 1 110 ? -11.890 1.930 6.267 1.00 98.25 110 GLU A CA 1
ATOM 810 C C . GLU A 1 110 ? -10.481 2.222 5.731 1.00 98.25 110 GLU A C 1
ATOM 812 O O . GLU A 1 110 ? -10.201 1.985 4.556 1.00 98.25 110 GLU A O 1
ATOM 817 N N . HIS A 1 111 ? -9.573 2.695 6.586 1.00 98.25 111 HIS A N 1
ATOM 818 C CA . HIS A 1 111 ? -8.177 2.883 6.204 1.00 98.25 111 HIS A CA 1
ATOM 819 C C . HIS A 1 111 ? -7.484 1.551 5.874 1.00 98.25 111 HIS A C 1
ATOM 821 O O . HIS A 1 111 ? -6.826 1.463 4.840 1.00 98.25 111 HIS A O 1
ATOM 827 N N . TRP A 1 112 ? -7.699 0.502 6.676 1.00 98.56 112 TRP A N 1
ATOM 828 C CA . TRP A 1 112 ? -7.213 -0.853 6.395 1.00 98.56 112 TRP A CA 1
ATOM 829 C C . TRP A 1 112 ? -7.684 -1.369 5.032 1.00 98.56 112 TRP A C 1
ATOM 831 O O . TRP A 1 112 ? -6.887 -1.897 4.258 1.00 98.56 112 TRP A O 1
ATOM 841 N N . ARG A 1 113 ? -8.970 -1.194 4.702 1.00 97.56 113 ARG A N 1
ATOM 842 C CA . ARG A 1 113 ? -9.521 -1.609 3.402 1.00 97.56 113 ARG A CA 1
ATOM 843 C C . ARG A 1 113 ? -8.831 -0.900 2.234 1.00 97.56 113 ARG A C 1
ATOM 845 O O . ARG A 1 113 ? -8.496 -1.537 1.246 1.00 97.56 113 ARG A O 1
ATOM 852 N N . GLN A 1 114 ? -8.564 0.398 2.350 1.00 96.19 114 GLN A N 1
ATOM 853 C CA . GLN A 1 114 ? -7.837 1.139 1.310 1.00 96.19 114 GLN A CA 1
ATOM 854 C C . GLN A 1 114 ? -6.376 0.701 1.198 1.00 96.19 114 GLN A C 1
ATOM 856 O O . GLN A 1 114 ? -5.876 0.514 0.092 1.00 96.19 114 GLN A O 1
ATOM 861 N N . TYR A 1 115 ? -5.709 0.536 2.339 1.00 97.62 115 TYR A N 1
ATOM 862 C CA . TYR A 1 115 ? -4.333 0.061 2.416 1.00 97.62 115 TYR A CA 1
ATOM 863 C C . TYR A 1 115 ? -4.182 -1.322 1.767 1.00 97.62 115 TYR A C 1
ATOM 865 O O . TYR A 1 115 ? -3.317 -1.507 0.918 1.00 97.62 115 TYR A O 1
ATOM 873 N N . SER A 1 116 ? -5.063 -2.266 2.110 1.00 97.25 116 SER A N 1
ATOM 874 C CA . SER A 1 116 ? -5.024 -3.638 1.586 1.00 97.25 116 SER A CA 1
ATOM 875 C C . SER A 1 116 ? -5.322 -3.706 0.090 1.00 97.25 116 SER A C 1
ATOM 877 O O . SER A 1 116 ? -4.642 -4.442 -0.617 1.00 97.25 116 SER A O 1
ATOM 879 N N . VAL A 1 117 ? -6.263 -2.902 -0.421 1.00 94.31 117 VAL A N 1
ATOM 880 C CA . VAL A 1 117 ? -6.495 -2.780 -1.873 1.00 94.31 117 VAL A CA 1
ATOM 881 C C . VAL A 1 117 ? -5.256 -2.237 -2.585 1.00 94.31 117 VAL A C 1
ATOM 883 O O . VAL A 1 117 ? -4.871 -2.779 -3.615 1.00 94.31 117 VAL A O 1
ATOM 886 N N . GLY A 1 118 ? -4.619 -1.196 -2.040 1.00 95.19 118 GLY A N 1
ATOM 887 C CA . GLY A 1 118 ? -3.405 -0.623 -2.627 1.00 95.19 118 GLY A CA 1
ATOM 888 C C . GLY A 1 118 ? -2.226 -1.597 -2.630 1.00 95.19 118 GLY A C 1
ATOM 889 O O . GLY A 1 118 ? -1.540 -1.712 -3.638 1.00 95.19 118 GLY A O 1
ATOM 890 N N . LEU A 1 119 ? -2.022 -2.323 -1.527 1.00 97.38 119 LEU A N 1
ATOM 891 C CA . LEU A 1 119 ? -0.952 -3.315 -1.410 1.00 97.38 119 LEU A CA 1
ATOM 892 C C . LEU A 1 119 ? -1.173 -4.502 -2.355 1.00 97.38 119 LEU A C 1
ATOM 894 O O . LEU A 1 119 ? -0.246 -4.945 -3.018 1.00 97.38 119 LEU A O 1
ATOM 898 N N . HIS A 1 120 ? -2.412 -4.982 -2.464 1.00 95.12 120 HIS A N 1
ATOM 899 C CA . HIS A 1 120 ? -2.749 -6.058 -3.392 1.00 95.12 120 HIS A CA 1
ATOM 900 C C . HIS A 1 120 ? -2.532 -5.652 -4.858 1.00 95.12 120 HIS A C 1
ATOM 902 O O . HIS A 1 120 ? -1.974 -6.429 -5.627 1.00 95.12 120 HIS A O 1
ATOM 908 N N . ALA A 1 121 ? -2.940 -4.434 -5.232 1.00 94.19 121 ALA A N 1
ATOM 909 C CA . ALA A 1 121 ? -2.712 -3.873 -6.564 1.00 94.19 121 ALA A CA 1
ATOM 910 C C . ALA A 1 121 ? -1.213 -3.778 -6.905 1.00 94.19 121 ALA A C 1
ATOM 912 O O . ALA A 1 121 ? -0.803 -4.145 -8.000 1.00 94.19 121 ALA A O 1
ATOM 913 N N . HIS A 1 122 ? -0.391 -3.351 -5.945 1.00 96.56 122 HIS A N 1
ATOM 914 C CA . HIS A 1 122 ? 1.066 -3.293 -6.081 1.00 96.56 122 HIS A CA 1
ATOM 915 C C . HIS A 1 122 ? 1.685 -4.668 -6.370 1.00 96.56 122 HIS A C 1
ATOM 917 O O . HIS A 1 122 ? 2.251 -4.833 -7.450 1.00 96.56 122 HIS A O 1
ATOM 923 N N . HIS A 1 123 ? 1.464 -5.663 -5.502 1.00 96.75 123 HIS A N 1
ATOM 924 C CA . HIS A 1 123 ? 2.021 -7.010 -5.702 1.00 96.75 123 HIS A CA 1
ATOM 925 C C . HIS A 1 123 ? 1.510 -7.666 -6.993 1.00 96.75 123 HIS A C 1
ATOM 927 O O . HIS A 1 123 ? 2.280 -8.226 -7.765 1.00 96.75 123 HIS A O 1
ATOM 933 N N . THR A 1 124 ? 0.211 -7.532 -7.291 1.00 94.38 124 THR A N 1
ATOM 934 C CA . THR A 1 124 ? -0.359 -8.065 -8.545 1.00 94.38 124 THR A CA 1
ATOM 935 C C . THR A 1 124 ? 0.254 -7.369 -9.768 1.00 94.38 124 THR A C 1
ATOM 937 O O . THR A 1 124 ? 0.457 -7.982 -10.816 1.00 94.38 124 THR A O 1
ATOM 940 N N . GLY A 1 125 ? 0.566 -6.076 -9.647 1.00 94.38 125 GLY A N 1
ATOM 941 C CA . GLY A 1 125 ? 1.286 -5.314 -10.657 1.00 94.38 125 GLY A CA 1
ATOM 942 C C . GLY A 1 125 ? 2.686 -5.869 -10.918 1.00 94.38 125 GLY A C 1
ATOM 943 O O . GLY A 1 125 ? 3.041 -6.042 -12.083 1.00 94.38 125 GLY A O 1
ATOM 944 N N . GLU A 1 126 ? 3.461 -6.190 -9.880 1.00 95.56 126 GLU A N 1
ATOM 945 C CA . GLU A 1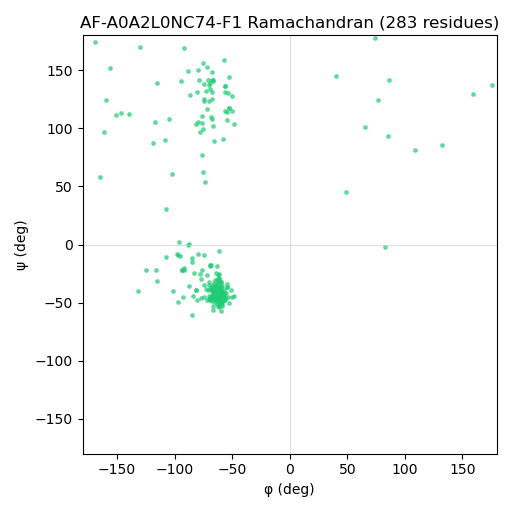 126 ? 4.753 -6.878 -10.025 1.00 95.56 126 GLU A CA 1
ATOM 946 C C . GLU A 1 126 ? 4.604 -8.250 -10.679 1.00 95.56 126 GLU A C 1
ATOM 948 O O . GLU A 1 126 ? 5.281 -8.528 -11.677 1.00 95.56 126 GLU A O 1
ATOM 953 N N . ASP A 1 127 ? 3.676 -9.061 -10.170 1.00 94.25 127 ASP A N 1
ATOM 954 C CA . ASP A 1 127 ? 3.457 -10.434 -10.623 1.00 94.25 127 ASP A CA 1
ATOM 955 C C . ASP A 1 127 ? 3.153 -10.502 -12.119 1.00 94.25 127 ASP A C 1
ATOM 957 O O . ASP A 1 127 ? 3.678 -11.338 -12.859 1.00 94.25 127 ASP A O 1
ATOM 961 N N . GLU A 1 128 ? 2.320 -9.581 -12.592 1.00 94.38 128 GLU A N 1
ATOM 962 C CA . GLU A 1 128 ? 1.842 -9.591 -13.966 1.00 94.38 128 GLU A CA 1
ATOM 963 C C . GLU A 1 128 ? 2.688 -8.740 -14.925 1.00 94.38 128 GLU A C 1
ATOM 965 O O . GLU A 1 128 ? 2.640 -8.971 -16.136 1.00 94.38 128 GLU A O 1
ATOM 970 N N . MET A 1 129 ? 3.447 -7.752 -14.431 1.00 94.44 129 MET A N 1
ATOM 971 C CA . MET A 1 129 ? 4.170 -6.798 -15.291 1.00 94.44 129 MET A CA 1
ATOM 972 C C . MET A 1 129 ? 5.692 -6.889 -15.186 1.00 94.44 129 MET A C 1
ATOM 974 O O . MET A 1 129 ? 6.366 -6.622 -16.184 1.00 94.44 129 MET A O 1
ATOM 978 N N . LEU A 1 130 ? 6.246 -7.244 -14.023 1.00 93.12 130 LEU A N 1
ATOM 979 C CA . LEU A 1 130 ? 7.695 -7.311 -13.813 1.00 93.12 130 LEU A CA 1
ATOM 980 C C . LEU A 1 130 ? 8.226 -8.735 -13.972 1.00 93.12 130 LEU A C 1
ATOM 982 O O . LEU A 1 130 ? 9.156 -8.938 -14.758 1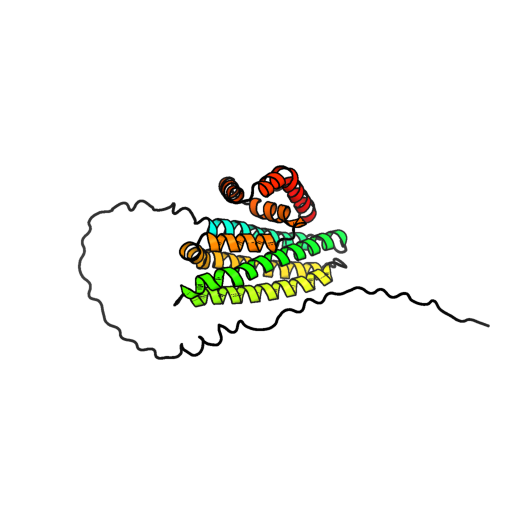.00 93.12 130 LEU A O 1
ATOM 986 N N . TRP A 1 131 ? 7.626 -9.739 -13.327 1.00 91.44 131 TRP A N 1
ATOM 987 C CA . TRP A 1 131 ? 8.125 -11.124 -13.411 1.00 91.44 131 TRP A CA 1
ATOM 988 C C . TRP A 1 131 ? 8.212 -11.656 -14.843 1.00 91.44 131 TRP A C 1
ATOM 990 O O . TRP A 1 131 ? 9.262 -12.202 -15.196 1.00 91.44 131 TRP A O 1
ATOM 1000 N N . PRO A 1 132 ? 7.221 -11.435 -15.733 1.00 91.50 132 PRO A N 1
ATOM 1001 C CA . PRO A 1 132 ? 7.316 -11.902 -17.115 1.00 91.50 132 PRO A CA 1
ATOM 1002 C C . PRO A 1 132 ? 8.452 -11.248 -17.910 1.00 91.50 132 PRO A C 1
ATOM 1004 O O . PRO A 1 132 ? 8.930 -11.832 -18.883 1.00 91.50 132 PRO A O 1
ATOM 1007 N N . VAL A 1 133 ? 8.883 -10.045 -17.515 1.00 91.81 133 VAL A N 1
ATOM 1008 C CA . VAL A 1 133 ? 10.010 -9.336 -18.136 1.00 91.81 133 VAL A CA 1
ATOM 1009 C C . VAL A 1 133 ? 11.339 -9.851 -17.599 1.00 91.81 133 VAL A C 1
ATOM 1011 O O . VAL A 1 133 ? 12.275 -10.000 -18.377 1.00 91.81 133 VAL A O 1
ATOM 1014 N N . LEU A 1 134 ? 11.428 -10.140 -16.299 1.00 90.94 134 LEU A N 1
ATOM 1015 C CA . LEU A 1 134 ? 12.673 -10.580 -15.670 1.00 90.94 134 LEU A CA 1
ATOM 1016 C C . LEU A 1 134 ? 12.986 -12.050 -15.960 1.00 90.94 134 LEU A C 1
ATOM 1018 O O . LEU A 1 134 ? 14.107 -12.358 -16.350 1.00 90.94 134 LEU A O 1
ATOM 1022 N N . LEU A 1 135 ? 12.006 -12.952 -15.838 1.00 88.81 135 LEU A N 1
ATOM 1023 C CA . LEU A 1 135 ? 12.209 -14.407 -15.926 1.00 88.81 135 LEU A CA 1
ATOM 1024 C C . LEU A 1 135 ? 12.994 -14.894 -17.163 1.00 88.81 135 LEU A C 1
ATOM 1026 O O . LEU A 1 135 ? 13.813 -15.798 -17.003 1.00 88.81 135 LEU A O 1
ATOM 1030 N N . PRO A 1 136 ? 12.821 -14.341 -18.383 1.00 89.06 136 PRO A N 1
ATOM 1031 C CA . PRO A 1 136 ? 13.619 -14.743 -19.546 1.00 89.06 136 PRO A CA 1
ATOM 1032 C C . PRO A 1 136 ? 15.122 -14.458 -19.424 1.00 89.06 136 PRO A C 1
ATOM 1034 O O . PRO A 1 136 ? 15.904 -15.027 -20.184 1.00 89.06 136 PRO A O 1
ATOM 1037 N N . HIS A 1 137 ? 15.522 -13.568 -18.514 1.00 85.31 137 HIS A N 1
ATOM 1038 C CA . HIS A 1 137 ? 16.913 -13.191 -18.265 1.00 85.31 137 HIS A CA 1
ATOM 1039 C C . HIS A 1 137 ? 17.544 -13.950 -17.091 1.00 85.31 137 HIS A C 1
ATOM 1041 O O . HIS A 1 137 ? 18.754 -13.852 -16.897 1.00 85.31 137 HIS A O 1
ATOM 1047 N N . LEU A 1 138 ? 16.749 -14.708 -16.329 1.00 80.81 138 LEU A N 1
ATOM 1048 C CA . LEU A 1 138 ? 17.196 -15.405 -15.129 1.00 80.81 138 LEU A CA 1
ATOM 1049 C C . LEU A 1 138 ? 17.331 -16.905 -15.415 1.00 80.81 138 LEU A C 1
ATOM 1051 O O . LEU A 1 138 ? 16.336 -17.617 -15.555 1.00 80.81 138 LEU A O 1
ATOM 1055 N N . ASP A 1 139 ? 18.572 -17.391 -15.485 1.00 73.44 139 ASP A N 1
ATOM 1056 C CA . ASP A 1 139 ? 18.853 -18.831 -15.546 1.00 73.44 139 ASP A CA 1
ATOM 1057 C C . ASP A 1 139 ? 18.900 -19.441 -14.132 1.00 73.44 139 ASP A C 1
ATOM 1059 O O . ASP A 1 139 ? 18.090 -20.308 -13.809 1.00 73.44 139 ASP A O 1
ATOM 1063 N N . LEU A 1 140 ? 19.816 -18.975 -13.270 1.00 61.94 140 LEU A N 1
ATOM 1064 C CA . LEU A 1 140 ? 19.960 -19.437 -11.875 1.00 61.94 140 LEU A CA 1
ATOM 1065 C C . LEU A 1 140 ? 19.178 -18.575 -10.868 1.00 61.94 140 LEU A C 1
ATOM 1067 O O . LEU A 1 140 ? 18.819 -19.056 -9.799 1.00 61.94 140 LEU A O 1
ATOM 1071 N N . ASP A 1 141 ? 18.864 -17.331 -11.229 1.00 66.12 141 ASP A N 1
ATOM 1072 C CA . ASP A 1 141 ? 18.185 -16.362 -10.357 1.00 66.12 141 ASP A CA 1
ATOM 1073 C C . ASP A 1 141 ? 16.648 -16.456 -10.431 1.00 66.12 141 ASP A C 1
ATOM 1075 O O . ASP A 1 141 ? 15.935 -15.733 -9.740 1.00 66.12 141 ASP A O 1
ATOM 1079 N N . ALA A 1 142 ? 16.102 -17.377 -11.238 1.00 75.25 142 ALA A N 1
ATOM 1080 C CA . ALA A 1 142 ? 14.655 -17.589 -11.332 1.00 75.25 142 ALA A CA 1
ATOM 1081 C C . ALA A 1 142 ? 14.044 -18.023 -9.986 1.00 75.25 142 ALA A C 1
ATOM 1083 O O . ALA A 1 142 ? 12.868 -17.772 -9.734 1.00 75.25 142 ALA A O 1
ATOM 1084 N N . GLU A 1 143 ? 14.845 -18.636 -9.106 1.00 79.00 143 GLU A N 1
ATOM 1085 C CA . GLU A 1 143 ? 14.433 -18.976 -7.741 1.00 79.00 143 GLU A CA 1
ATOM 1086 C C . GLU A 1 143 ? 14.110 -17.734 -6.896 1.00 79.00 143 GLU A C 1
ATOM 1088 O O . GLU A 1 143 ? 13.219 -17.812 -6.056 1.00 79.00 143 GLU A O 1
ATOM 1093 N N . GLN A 1 144 ? 14.756 -16.586 -7.142 1.00 80.56 144 GLN A N 1
ATOM 1094 C CA . GLN A 1 144 ? 14.500 -15.342 -6.400 1.00 80.56 144 GLN A CA 1
ATOM 1095 C C . GLN A 1 144 ? 13.120 -14.773 -6.740 1.00 80.56 144 GLN A C 1
ATOM 1097 O O . GLN A 1 144 ? 12.338 -14.478 -5.843 1.00 80.56 144 GLN A O 1
ATOM 1102 N N . VAL A 1 145 ? 12.775 -14.696 -8.030 1.00 82.31 145 VAL A N 1
ATOM 1103 C CA . VAL A 1 145 ? 11.446 -14.230 -8.470 1.00 82.31 145 VAL A CA 1
ATOM 1104 C C . VAL A 1 145 ? 10.339 -15.174 -7.989 1.00 82.31 145 VAL A C 1
ATOM 1106 O O . VAL A 1 145 ? 9.306 -14.721 -7.508 1.00 82.31 145 VAL A O 1
ATOM 1109 N N . LEU A 1 146 ? 10.568 -16.490 -8.042 1.00 83.81 146 LEU A N 1
ATOM 1110 C CA . LEU A 1 146 ? 9.613 -17.469 -7.508 1.00 83.81 146 LEU A CA 1
ATOM 1111 C C . LEU A 1 146 ? 9.462 -17.374 -5.982 1.00 83.81 146 LEU A C 1
ATOM 1113 O O . LEU A 1 146 ? 8.375 -17.618 -5.458 1.00 83.81 146 LEU A O 1
ATOM 1117 N N . ALA A 1 147 ? 10.531 -17.021 -5.261 1.00 89.12 147 ALA A N 1
ATOM 1118 C CA . ALA A 1 147 ? 10.452 -16.749 -3.832 1.00 89.12 147 ALA A CA 1
ATOM 1119 C C . ALA A 1 147 ? 9.611 -15.495 -3.542 1.00 89.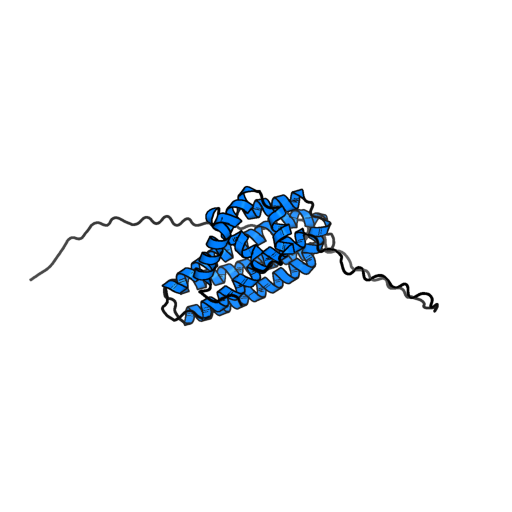12 147 ALA A C 1
ATOM 1121 O O . ALA A 1 147 ? 8.820 -15.527 -2.603 1.00 89.12 147 ALA A O 1
ATOM 1122 N N . MET A 1 148 ? 9.708 -14.439 -4.360 1.00 93.50 148 MET A N 1
ATOM 1123 C CA . MET A 1 148 ? 8.858 -13.246 -4.221 1.00 93.50 148 MET A CA 1
ATOM 1124 C C . MET A 1 148 ? 7.375 -13.564 -4.430 1.00 93.50 148 MET A C 1
ATOM 1126 O O . MET A 1 148 ? 6.560 -13.203 -3.587 1.00 93.50 148 MET A O 1
ATOM 1130 N N . GLU A 1 149 ? 7.023 -14.319 -5.476 1.00 91.25 149 GLU A N 1
ATOM 1131 C CA . GLU A 1 149 ? 5.632 -14.745 -5.720 1.00 91.25 149 GLU A CA 1
ATOM 1132 C C . GLU A 1 149 ? 5.081 -15.563 -4.533 1.00 91.25 149 GLU A C 1
ATOM 1134 O O . GLU A 1 149 ? 3.959 -15.348 -4.066 1.00 91.25 149 GLU A O 1
ATOM 1139 N N . ALA A 1 150 ? 5.895 -16.458 -3.958 1.00 93.31 150 ALA A N 1
ATOM 1140 C CA . ALA A 1 150 ? 5.515 -17.187 -2.749 1.00 93.31 150 ALA A CA 1
ATOM 1141 C C . ALA A 1 150 ? 5.304 -16.250 -1.542 1.00 93.31 150 ALA A C 1
ATOM 1143 O O . ALA A 1 150 ? 4.327 -16.407 -0.806 1.00 93.31 150 ALA A O 1
ATOM 1144 N N . GLN A 1 151 ? 6.163 -15.243 -1.359 1.00 96.19 151 GLN A N 1
ATOM 1145 C CA . GLN A 1 151 ? 6.000 -14.233 -0.309 1.00 96.19 151 GLN A CA 1
ATOM 1146 C C . GLN A 1 151 ? 4.740 -13.373 -0.519 1.00 96.19 151 GLN A C 1
ATOM 1148 O O . GLN A 1 151 ? 4.053 -13.065 0.459 1.00 96.19 151 GLN A O 1
ATOM 1153 N N . HIS A 1 152 ? 4.371 -13.045 -1.765 1.00 97.31 152 HIS A N 1
ATOM 1154 C CA . HIS A 1 152 ? 3.109 -12.363 -2.084 1.00 97.31 152 HIS A CA 1
ATOM 1155 C C . HIS A 1 152 ? 1.891 -13.186 -1.651 1.00 97.31 152 HIS A C 1
ATOM 1157 O O . HIS A 1 152 ? 0.926 -12.636 -1.105 1.00 97.31 152 HIS A O 1
ATOM 1163 N N . HIS A 1 153 ? 1.930 -14.506 -1.851 1.00 94.81 153 HIS A N 1
ATOM 1164 C CA . HIS A 1 153 ? 0.866 -15.408 -1.406 1.00 94.81 153 HIS A CA 1
ATOM 1165 C C . HIS A 1 153 ? 0.768 -15.448 0.124 1.00 94.81 153 HIS A C 1
ATOM 1167 O O . HIS A 1 153 ? -0.317 -15.255 0.674 1.00 94.81 153 HIS A O 1
ATOM 1173 N N . GLU A 1 154 ? 1.895 -15.597 0.825 1.00 95.38 154 GLU A N 1
ATOM 1174 C CA . GLU A 1 154 ? 1.920 -15.573 2.293 1.00 95.38 154 GLU A CA 1
ATOM 1175 C C . GLU A 1 154 ? 1.411 -14.233 2.857 1.00 95.38 154 GLU A C 1
ATOM 1177 O O . GLU A 1 154 ? 0.714 -14.199 3.875 1.00 95.38 154 GLU A O 1
ATOM 1182 N N . LEU A 1 155 ? 1.743 -13.108 2.212 1.00 97.31 155 LEU A N 1
ATOM 1183 C CA . LEU A 1 155 ? 1.238 -11.786 2.597 1.00 97.31 155 LEU A CA 1
ATOM 1184 C C . LEU A 1 155 ? -0.269 -11.672 2.353 1.00 97.31 155 LEU A C 1
ATOM 1186 O O . LEU A 1 155 ? -0.986 -11.090 3.169 1.00 97.31 155 LEU A O 1
ATOM 1190 N N . SER A 1 156 ? -0.766 -12.257 1.264 1.00 96.19 156 SER A N 1
ATOM 1191 C CA . SER A 1 156 ? -2.196 -12.284 0.941 1.00 96.19 156 SER A CA 1
ATOM 1192 C C . SER A 1 156 ? -3.007 -13.065 1.980 1.00 96.19 156 SER A C 1
ATOM 1194 O O . SER A 1 156 ? -4.079 -12.604 2.391 1.00 96.19 156 SER A O 1
ATOM 1196 N N . ASP A 1 157 ? -2.473 -14.181 2.479 1.00 95.38 157 ASP A N 1
ATOM 1197 C CA . ASP A 1 157 ? -3.077 -14.946 3.576 1.00 95.38 157 ASP A CA 1
ATOM 1198 C C . ASP A 1 157 ? -3.121 -14.128 4.878 1.00 95.38 157 ASP A C 1
ATOM 1200 O O . ASP A 1 157 ? -4.163 -14.053 5.540 1.00 95.38 157 ASP A O 1
ATOM 1204 N N . GLY A 1 158 ? -2.031 -13.427 5.210 1.00 95.69 158 GLY A N 1
ATOM 1205 C CA . GLY A 1 158 ? -1.984 -12.507 6.352 1.00 95.69 158 GLY A CA 1
ATOM 1206 C C . GLY A 1 158 ? -3.005 -11.366 6.243 1.00 95.69 158 GLY A C 1
ATOM 1207 O O . GLY A 1 158 ? -3.709 -11.052 7.207 1.00 95.69 158 GLY A O 1
ATOM 1208 N N . ILE A 1 159 ? -3.170 -10.782 5.052 1.00 97.88 159 ILE A N 1
ATOM 1209 C CA . ILE A 1 159 ? -4.195 -9.760 4.779 1.00 97.88 159 ILE A CA 1
ATOM 1210 C C . ILE A 1 159 ? -5.607 -10.338 4.960 1.00 97.88 159 ILE A C 1
ATOM 1212 O O . ILE A 1 159 ? -6.495 -9.653 5.482 1.00 97.88 159 ILE A O 1
ATOM 1216 N N . ALA A 1 160 ? -5.840 -11.590 4.557 1.00 97.69 160 ALA A N 1
ATOM 1217 C CA . ALA A 1 160 ? -7.122 -12.259 4.747 1.00 97.69 160 ALA A CA 1
ATOM 1218 C C . ALA A 1 160 ? -7.444 -12.502 6.232 1.00 97.69 160 ALA A C 1
ATOM 1220 O O . ALA A 1 160 ? -8.586 -12.2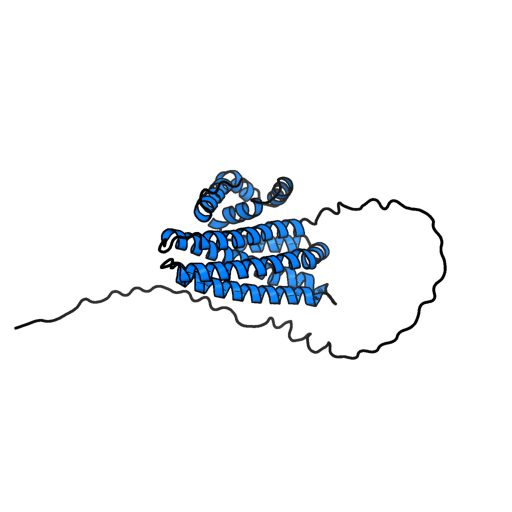69 6.643 1.00 97.69 160 ALA A O 1
ATOM 1221 N N . GLU A 1 161 ? -6.450 -12.892 7.039 1.00 97.50 161 GLU A N 1
ATOM 1222 C CA . GLU A 1 161 ? -6.576 -13.007 8.499 1.00 97.50 161 GLU A CA 1
ATOM 1223 C C . GLU A 1 161 ? -6.974 -11.657 9.117 1.00 97.50 161 GLU A C 1
ATOM 1225 O O . GLU A 1 161 ? -7.993 -11.548 9.810 1.00 97.50 161 GLU A O 1
ATOM 1230 N N . VAL A 1 162 ? -6.213 -10.600 8.811 1.00 98.56 162 VAL A N 1
ATOM 1231 C CA . VAL A 1 162 ? -6.458 -9.254 9.348 1.00 98.56 162 VAL A CA 1
ATOM 1232 C C . VAL A 1 162 ? -7.832 -8.731 8.927 1.00 98.56 162 VAL A C 1
ATOM 1234 O O . VAL A 1 162 ? -8.522 -8.125 9.743 1.00 98.56 162 VAL A O 1
ATOM 1237 N N . ARG A 1 163 ? -8.292 -9.003 7.699 1.00 98.50 163 ARG A N 1
ATOM 1238 C CA . ARG A 1 163 ? -9.650 -8.639 7.257 1.00 98.50 163 ARG A CA 1
ATOM 1239 C C . ARG A 1 163 ? -10.726 -9.232 8.171 1.00 98.50 163 ARG A C 1
ATOM 1241 O O . ARG A 1 163 ? -11.591 -8.491 8.629 1.00 98.50 163 ARG A O 1
ATOM 1248 N N . GLY A 1 164 ? -10.643 -10.524 8.493 1.00 98.31 164 GLY A N 1
ATOM 1249 C CA . GLY A 1 164 ? -11.599 -11.165 9.403 1.00 98.31 164 GLY A CA 1
ATOM 1250 C C . GLY A 1 164 ? -11.596 -10.546 10.807 1.00 98.31 164 GLY A C 1
ATOM 1251 O O . GLY A 1 164 ? -12.652 -10.388 11.425 1.00 98.31 164 GLY A O 1
ATOM 1252 N N . LEU A 1 165 ? -10.418 -10.148 11.297 1.00 98.62 165 LEU A N 1
ATOM 1253 C CA . LEU A 1 165 ? -10.255 -9.460 12.582 1.00 98.62 165 LEU A CA 1
ATOM 1254 C C . LEU A 1 165 ? -10.845 -8.044 12.562 1.00 98.62 165 LEU A C 1
ATOM 1256 O O . LEU A 1 165 ? -11.562 -7.661 13.488 1.00 98.62 165 LEU A O 1
ATOM 1260 N N . VAL A 1 166 ? -10.597 -7.284 11.492 1.00 98.69 166 VAL A N 1
ATOM 1261 C CA . VAL A 1 166 ? -11.155 -5.939 11.298 1.00 98.69 166 VAL A CA 1
ATOM 1262 C C . VAL A 1 166 ? -12.679 -5.981 11.261 1.00 98.69 166 VAL A C 1
ATOM 1264 O O . VAL A 1 166 ? -13.309 -5.206 11.979 1.00 98.69 166 VAL A O 1
ATOM 1267 N N . ASP A 1 167 ? -13.271 -6.902 10.499 1.00 97.75 167 ASP A N 1
ATOM 1268 C CA . ASP A 1 167 ? -14.729 -7.002 10.353 1.00 97.75 167 ASP A CA 1
ATOM 1269 C C . ASP A 1 167 ? -15.418 -7.320 11.692 1.00 97.75 167 ASP A C 1
ATOM 1271 O O . ASP A 1 167 ? -16.459 -6.745 12.031 1.00 97.75 167 ASP A O 1
ATOM 1275 N N . ARG A 1 168 ? -14.811 -8.196 12.504 1.00 97.19 168 ARG A N 1
ATOM 1276 C CA . ARG A 1 168 ? -15.291 -8.492 13.862 1.00 97.19 168 ARG A CA 1
ATOM 1277 C C . ARG A 1 168 ? -15.179 -7.282 14.785 1.00 97.19 168 ARG A C 1
ATOM 1279 O O . ARG A 1 168 ? -16.135 -6.949 15.493 1.00 97.19 168 ARG A O 1
ATOM 1286 N N . TRP A 1 169 ? -14.023 -6.626 14.770 1.00 98.62 169 TRP A N 1
ATOM 1287 C CA . TRP A 1 169 ? -13.705 -5.527 15.672 1.00 98.62 169 TRP A CA 1
ATOM 1288 C C . TRP A 1 169 ? -14.498 -4.247 15.363 1.00 98.62 169 TRP A C 1
ATOM 1290 O O . TRP A 1 169 ? -14.974 -3.589 16.290 1.00 98.62 169 TRP A O 1
ATOM 1300 N N . GLU A 1 170 ? -14.705 -3.907 14.087 1.00 98.38 170 GLU A N 1
ATOM 1301 C CA . GLU A 1 170 ? -15.285 -2.634 13.619 1.00 98.38 170 GLU A CA 1
ATOM 1302 C C . GLU A 1 170 ? -16.649 -2.303 14.251 1.00 98.38 170 GLU A C 1
ATOM 1304 O O . GLU A 1 170 ? -16.955 -1.146 14.548 1.00 98.38 170 GLU A O 1
ATOM 1309 N N . SER A 1 171 ? -17.487 -3.316 14.476 1.00 96.44 171 SER A N 1
ATOM 1310 C CA . SER A 1 171 ? -18.865 -3.110 14.936 1.00 96.44 171 SER A CA 1
ATOM 1311 C C . SER A 1 171 ? -18.984 -2.785 16.428 1.00 96.44 171 SER A C 1
ATOM 1313 O O . SER A 1 171 ? -19.917 -2.083 16.828 1.00 96.44 171 SER A O 1
ATOM 1315 N N . ARG A 1 172 ? -18.056 -3.286 17.255 1.00 96.62 172 ARG A N 1
ATOM 1316 C CA . ARG A 1 172 ? -18.149 -3.229 18.726 1.00 96.62 172 ARG A CA 1
ATOM 1317 C C . ARG A 1 172 ? -16.945 -2.581 19.402 1.00 96.62 172 ARG A C 1
ATOM 1319 O O . ARG A 1 172 ? -17.082 -2.120 20.531 1.00 96.62 172 ARG A O 1
ATOM 1326 N N . ALA A 1 173 ? -15.795 -2.536 18.734 1.00 97.62 173 ALA A N 1
ATOM 1327 C CA . ALA A 1 173 ? -14.525 -2.073 19.282 1.00 97.62 173 ALA A CA 1
ATOM 1328 C C . ALA A 1 173 ? -14.200 -2.713 20.648 1.00 97.62 173 ALA A C 1
ATOM 1330 O O . ALA A 1 173 ? -13.844 -2.012 21.597 1.00 97.62 173 ALA A O 1
ATOM 1331 N N . LEU A 1 174 ? -14.382 -4.035 20.774 1.00 98.38 174 LEU A N 1
ATOM 1332 C CA . LEU A 1 174 ? -14.033 -4.752 22.004 1.00 98.38 174 LEU A CA 1
ATOM 1333 C C . LEU A 1 174 ? -12.517 -4.766 22.212 1.00 98.38 174 LEU A C 1
ATOM 1335 O O . LEU A 1 174 ? -11.755 -4.782 21.246 1.00 98.38 174 LEU A O 1
ATOM 1339 N N . ALA A 1 175 ? -12.090 -4.763 23.477 1.00 98.19 175 ALA A N 1
ATOM 1340 C CA . ALA A 1 175 ? -10.673 -4.757 23.834 1.00 98.19 175 ALA A CA 1
ATOM 1341 C C . ALA A 1 175 ? -9.966 -6.045 23.384 1.00 98.19 175 ALA A C 1
ATOM 1343 O O . ALA A 1 175 ? -8.886 -5.962 22.814 1.00 98.19 175 ALA A O 1
ATOM 1344 N N . GLU A 1 176 ? -10.597 -7.211 23.565 1.00 97.88 176 GLU A N 1
ATOM 1345 C CA . GLU A 1 176 ? -10.035 -8.492 23.116 1.00 97.88 176 GLU A CA 1
ATOM 1346 C C . GLU A 1 176 ? -9.819 -8.549 21.593 1.00 97.88 176 GLU A C 1
ATOM 1348 O O . GLU A 1 176 ? -8.727 -8.878 21.139 1.00 97.88 176 GLU A O 1
ATOM 1353 N N . ASP A 1 177 ? -10.824 -8.141 20.808 1.00 98.50 177 ASP A N 1
ATOM 1354 C CA . ASP A 1 177 ? -10.759 -8.096 19.345 1.00 98.50 177 ASP A CA 1
ATOM 1355 C C . ASP A 1 177 ? -9.705 -7.073 18.878 1.00 98.50 177 ASP A C 1
ATOM 1357 O O . ASP A 1 177 ? -8.993 -7.310 17.903 1.00 98.50 177 ASP A O 1
ATOM 1361 N N . ARG A 1 178 ? -9.575 -5.939 19.586 1.00 98.62 178 ARG A N 1
ATOM 1362 C CA . ARG A 1 178 ? -8.553 -4.914 19.317 1.00 98.62 178 ARG A CA 1
ATOM 1363 C C . ARG A 1 178 ? -7.148 -5.478 19.498 1.00 98.62 178 ARG A C 1
ATOM 1365 O O . ARG A 1 178 ? -6.292 -5.240 18.652 1.00 98.62 178 ARG A O 1
ATOM 1372 N N . ASP A 1 179 ? -6.902 -6.157 20.615 1.00 98.62 179 ASP A N 1
ATOM 1373 C CA . ASP A 1 179 ? -5.570 -6.644 20.975 1.00 98.62 179 ASP A CA 1
ATOM 1374 C C . ASP A 1 179 ? -5.128 -7.772 20.031 1.00 98.62 179 ASP A C 1
ATOM 1376 O O . ASP A 1 179 ? -3.980 -7.792 19.582 1.00 98.62 179 ASP A O 1
ATOM 1380 N N . GLU A 1 180 ? -6.058 -8.651 19.645 1.00 98.56 180 GLU A N 1
ATOM 1381 C CA . GLU A 1 180 ? -5.826 -9.674 18.622 1.00 98.56 180 GLU A CA 1
ATOM 1382 C C . GLU A 1 180 ? -5.536 -9.047 17.246 1.00 98.56 180 GLU A C 1
ATOM 1384 O O . GLU A 1 180 ? -4.550 -9.405 16.595 1.00 98.56 180 GLU A O 1
ATOM 1389 N N . LEU A 1 181 ? -6.335 -8.056 16.831 1.00 98.81 181 LEU A N 1
ATOM 1390 C CA . LEU A 1 181 ? -6.132 -7.321 15.581 1.00 98.81 181 LEU A CA 1
ATOM 1391 C C . LEU A 1 181 ? -4.782 -6.589 15.553 1.00 98.81 181 LEU A C 1
ATOM 1393 O O . LEU A 1 181 ? -4.061 -6.672 14.559 1.00 98.81 181 LEU A O 1
ATOM 1397 N N . ALA A 1 182 ? -4.412 -5.897 16.632 1.00 98.69 182 ALA A N 1
ATOM 1398 C CA . ALA A 1 182 ? -3.130 -5.203 16.730 1.00 98.69 182 ALA A CA 1
ATOM 1399 C C . ALA A 1 182 ? -1.953 -6.186 16.623 1.00 98.69 182 ALA A C 1
ATOM 1401 O O . ALA A 1 182 ? -0.986 -5.923 15.905 1.00 98.69 182 ALA A O 1
ATOM 1402 N N . ALA A 1 183 ? -2.047 -7.354 17.269 1.00 98.62 183 ALA A N 1
ATOM 1403 C CA . ALA A 1 183 ? -1.033 -8.398 17.153 1.00 98.62 183 ALA A CA 1
ATOM 1404 C C . ALA A 1 183 ? -0.905 -8.928 15.713 1.00 98.62 183 ALA A C 1
ATOM 1406 O O . ALA A 1 183 ? 0.215 -9.114 15.233 1.00 98.62 183 ALA A O 1
ATOM 1407 N N . ALA A 1 184 ? -2.022 -9.140 15.010 1.00 98.75 184 ALA A N 1
ATOM 1408 C CA . ALA A 1 184 ? -2.013 -9.557 13.608 1.00 98.75 184 ALA A CA 1
ATOM 1409 C C . ALA A 1 184 ? -1.413 -8.482 12.686 1.00 98.75 184 ALA A C 1
ATOM 1411 O O . ALA A 1 184 ? -0.548 -8.790 11.868 1.00 98.75 184 ALA A O 1
ATOM 1412 N N . LEU A 1 185 ? -1.767 -7.208 12.882 1.00 98.81 185 LEU A N 1
ATOM 1413 C CA . LEU A 1 185 ? -1.186 -6.080 12.144 1.00 98.81 185 LEU A CA 1
ATOM 1414 C C . LEU A 1 185 ? 0.326 -5.940 12.377 1.00 98.81 185 LEU A C 1
ATOM 1416 O O . LEU A 1 185 ? 1.068 -5.663 11.437 1.00 98.81 185 LEU A O 1
ATOM 1420 N N . HIS A 1 186 ? 0.814 -6.187 13.596 1.00 98.69 186 HIS A N 1
ATOM 1421 C CA . HIS A 1 186 ? 2.254 -6.225 13.866 1.00 98.69 186 HIS A CA 1
ATOM 1422 C C . HIS A 1 186 ? 2.961 -7.388 13.160 1.00 98.69 186 HIS A C 1
ATOM 1424 O O . HIS A 1 186 ? 4.097 -7.224 12.708 1.00 98.69 186 HIS A O 1
ATOM 1430 N N . ARG A 1 187 ? 2.326 -8.564 13.049 1.00 98.56 187 ARG A N 1
ATOM 1431 C CA . ARG A 1 187 ? 2.880 -9.674 12.255 1.00 98.56 187 ARG A CA 1
ATOM 1432 C C . ARG A 1 187 ? 2.936 -9.311 10.773 1.00 98.56 187 ARG A C 1
ATOM 1434 O O . ARG A 1 187 ? 4.016 -9.418 10.199 1.00 98.56 187 ARG A O 1
ATOM 1441 N N . HIS A 1 188 ? 1.832 -8.798 10.225 1.00 98.50 188 HIS A N 1
ATOM 1442 C CA . HIS A 1 188 ? 1.737 -8.304 8.848 1.00 98.50 188 HIS A CA 1
ATOM 1443 C C . HIS A 1 188 ? 2.829 -7.277 8.537 1.00 98.50 188 HIS A C 1
ATOM 1445 O O . HIS A 1 188 ? 3.579 -7.449 7.586 1.00 98.50 188 HIS A O 1
ATOM 1451 N N . HIS A 1 189 ? 2.995 -6.259 9.388 1.00 98.69 189 HIS A N 1
ATOM 1452 C CA . HIS A 1 189 ? 4.033 -5.239 9.216 1.00 98.69 189 HIS A CA 1
ATOM 1453 C C . HIS A 1 189 ? 5.444 -5.840 9.136 1.00 98.69 189 HIS A C 1
ATOM 1455 O O . HIS A 1 189 ? 6.218 -5.470 8.260 1.00 98.69 189 HIS A O 1
ATOM 1461 N N . ARG A 1 190 ? 5.793 -6.780 10.026 1.00 98.62 190 ARG A N 1
ATOM 1462 C CA . ARG A 1 190 ? 7.127 -7.406 10.017 1.00 98.62 190 ARG A CA 1
ATOM 1463 C C . ARG A 1 190 ? 7.367 -8.242 8.763 1.00 98.62 190 ARG A C 1
ATOM 1465 O O . ARG A 1 190 ? 8.447 -8.148 8.192 1.00 98.62 190 ARG A O 1
ATOM 1472 N N . GLN A 1 191 ? 6.383 -9.046 8.365 1.00 98.38 191 GLN A N 1
ATOM 1473 C CA . GLN A 1 191 ? 6.473 -9.874 7.163 1.00 98.38 191 GLN A CA 1
ATOM 1474 C C . GLN A 1 191 ? 6.599 -9.002 5.913 1.00 98.38 191 GLN A C 1
ATOM 1476 O O . GLN A 1 191 ? 7.470 -9.241 5.087 1.00 98.38 191 GLN A O 1
ATOM 1481 N N . LEU A 1 192 ? 5.792 -7.944 5.830 1.00 98.69 192 LEU A N 1
ATOM 1482 C CA . LEU A 1 192 ? 5.841 -6.995 4.730 1.00 98.69 192 LEU A CA 1
ATOM 1483 C C . LEU A 1 192 ? 7.192 -6.289 4.648 1.00 98.69 192 LEU A C 1
ATOM 1485 O O . LEU A 1 192 ? 7.771 -6.229 3.577 1.00 98.69 192 LEU A O 1
ATOM 1489 N N . CYS A 1 193 ? 7.728 -5.782 5.760 1.00 98.75 193 CYS A N 1
ATOM 1490 C CA . CYS A 1 193 ? 9.048 -5.151 5.739 1.00 98.75 193 CYS A CA 1
ATOM 1491 C C . CYS A 1 193 ? 10.138 -6.125 5.279 1.00 98.75 193 CYS A C 1
ATOM 1493 O O . CYS A 1 193 ? 10.965 -5.740 4.464 1.00 98.75 193 CYS A O 1
ATOM 1495 N N . ALA A 1 194 ? 10.119 -7.375 5.753 1.00 98.25 194 ALA A N 1
ATOM 1496 C CA . ALA A 1 194 ? 11.090 -8.379 5.324 1.00 98.25 194 ALA A CA 1
ATOM 1497 C C . ALA A 1 194 ? 11.016 -8.646 3.812 1.00 98.25 194 ALA A C 1
ATOM 1499 O O . ALA A 1 194 ? 12.053 -8.684 3.157 1.00 98.25 194 ALA A O 1
ATOM 1500 N N . HIS A 1 195 ? 9.800 -8.763 3.277 1.00 98.19 195 HIS A N 1
ATOM 1501 C CA . HIS A 1 195 ? 9.549 -8.922 1.848 1.00 98.19 195 HIS A CA 1
ATOM 1502 C C . HIS A 1 195 ? 10.060 -7.721 1.033 1.00 98.19 195 HIS A C 1
ATOM 1504 O O . HIS A 1 195 ? 10.905 -7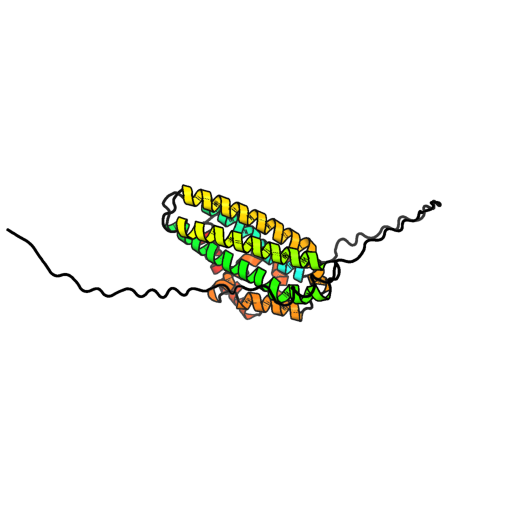.889 0.159 1.00 98.19 195 HIS A O 1
ATOM 1510 N N . LEU A 1 196 ? 9.644 -6.497 1.382 1.00 98.44 196 LEU A N 1
ATOM 1511 C CA . LEU A 1 196 ? 10.046 -5.282 0.659 1.00 98.44 196 LEU A CA 1
ATOM 1512 C C . LEU A 1 196 ? 11.565 -5.031 0.735 1.00 98.44 196 LEU A C 1
ATOM 1514 O O . LEU A 1 196 ? 12.159 -4.509 -0.206 1.00 98.44 196 LEU A O 1
ATOM 1518 N N . ASP A 1 197 ? 12.212 -5.389 1.851 1.00 98.12 197 ASP A N 1
ATOM 1519 C CA . ASP A 1 197 ? 13.670 -5.282 2.012 1.00 98.12 197 ASP A CA 1
ATOM 1520 C C . ASP A 1 197 ? 14.429 -6.301 1.145 1.00 98.12 197 ASP A C 1
ATOM 1522 O O . ASP A 1 197 ? 15.560 -6.044 0.724 1.00 98.12 197 ASP A O 1
ATOM 1526 N N . GLU A 1 198 ? 13.850 -7.479 0.912 1.00 96.44 198 GLU A N 1
ATOM 1527 C CA . GLU A 1 198 ? 14.405 -8.482 0.006 1.00 96.44 198 GLU A CA 1
ATOM 1528 C C . GLU A 1 198 ? 14.196 -8.085 -1.453 1.00 96.44 198 GLU A C 1
ATOM 1530 O O . GLU A 1 198 ? 15.156 -8.098 -2.220 1.00 96.44 198 GLU A O 1
ATOM 1535 N N . GLU A 1 199 ? 13.001 -7.629 -1.818 1.00 96.75 199 GLU A N 1
ATOM 1536 C CA . GLU A 1 199 ? 12.709 -7.158 -3.170 1.00 96.75 199 GLU A CA 1
ATOM 1537 C C . GLU A 1 199 ? 13.618 -5.985 -3.577 1.00 96.75 199 GLU A C 1
ATOM 1539 O O . GLU A 1 199 ? 14.271 -6.017 -4.624 1.00 96.75 199 GLU A O 1
ATOM 1544 N N . GLU A 1 200 ? 13.746 -4.961 -2.726 1.00 96.69 200 GLU A N 1
ATOM 1545 C CA . GLU A 1 200 ? 14.623 -3.815 -2.998 1.00 96.69 200 GLU A CA 1
ATOM 1546 C C . GLU A 1 200 ? 16.092 -4.218 -3.175 1.00 96.69 200 GLU A C 1
ATOM 1548 O O . GLU A 1 200 ? 16.820 -3.587 -3.948 1.00 96.69 200 GLU A O 1
ATOM 1553 N N . ARG A 1 201 ? 16.536 -5.261 -2.466 1.00 95.06 201 ARG A N 1
ATOM 1554 C CA . ARG A 1 201 ? 17.926 -5.721 -2.474 1.00 95.06 201 ARG A CA 1
ATOM 1555 C C . ARG A 1 201 ? 18.234 -6.648 -3.643 1.00 95.06 201 ARG A C 1
ATOM 1557 O O . ARG A 1 201 ? 19.288 -6.494 -4.254 1.00 95.06 201 ARG A O 1
ATOM 1564 N N . GLU A 1 202 ? 17.351 -7.597 -3.928 1.00 91.31 202 GLU A N 1
ATOM 1565 C CA . GLU A 1 202 ? 17.609 -8.696 -4.866 1.00 91.31 202 GLU A CA 1
ATOM 1566 C C . GLU A 1 202 ? 16.960 -8.443 -6.234 1.00 91.31 202 GLU A C 1
ATOM 1568 O O . GLU A 1 202 ? 17.572 -8.672 -7.276 1.00 91.31 202 GLU A O 1
ATOM 1573 N N . VAL A 1 203 ? 15.740 -7.901 -6.258 1.00 92.19 203 VAL A N 1
ATOM 1574 C CA . VAL A 1 203 ? 14.940 -7.773 -7.485 1.00 92.19 203 VAL A CA 1
ATOM 1575 C C . VAL A 1 203 ? 15.151 -6.434 -8.173 1.00 92.19 203 VAL A C 1
ATOM 1577 O O . VAL A 1 203 ? 15.334 -6.377 -9.392 1.00 92.19 203 VAL A O 1
ATOM 1580 N N . MET A 1 204 ? 15.150 -5.331 -7.424 1.00 95.19 204 MET A N 1
ATOM 1581 C CA . MET A 1 204 ? 15.246 -4.003 -8.037 1.00 95.19 204 MET A CA 1
ATOM 1582 C C . MET A 1 204 ? 16.537 -3.755 -8.839 1.00 95.19 204 MET A C 1
ATOM 1584 O O . MET A 1 204 ? 16.469 -3.017 -9.831 1.00 95.19 204 MET A O 1
ATOM 1588 N N . PRO A 1 205 ? 17.697 -4.363 -8.516 1.00 92.94 205 PRO A N 1
ATOM 1589 C CA . PRO A 1 205 ? 18.853 -4.350 -9.411 1.00 92.94 205 PRO A CA 1
ATOM 1590 C C . PRO A 1 205 ? 18.586 -5.033 -10.761 1.00 92.94 205 PRO A C 1
ATOM 1592 O O . PRO A 1 205 ? 19.006 -4.516 -11.795 1.00 92.94 205 PRO A O 1
ATOM 1595 N N . LEU A 1 206 ? 17.849 -6.147 -10.780 1.00 91.62 206 LEU A N 1
ATOM 1596 C CA . LEU A 1 206 ? 17.460 -6.843 -12.013 1.00 91.62 206 LEU A CA 1
ATOM 1597 C C . LEU A 1 206 ? 16.486 -5.994 -12.835 1.00 91.62 206 LEU A C 1
ATOM 1599 O O . LEU A 1 206 ? 16.638 -5.883 -14.052 1.00 91.62 206 LEU A O 1
ATOM 1603 N N . VAL A 1 207 ? 15.541 -5.319 -12.171 1.00 94.31 207 VAL A N 1
ATOM 1604 C CA . VAL A 1 207 ? 14.647 -4.340 -12.810 1.00 94.31 207 VAL A CA 1
ATOM 1605 C C . VAL A 1 207 ? 15.453 -3.240 -13.496 1.00 94.31 207 VAL A C 1
ATOM 1607 O O . VAL A 1 207 ? 15.221 -2.953 -14.667 1.00 94.31 207 VAL A O 1
ATOM 1610 N N . ALA A 1 208 ? 16.441 -2.661 -12.811 1.00 94.81 208 ALA A N 1
ATOM 1611 C CA . ALA A 1 208 ? 17.292 -1.617 -13.380 1.00 94.81 208 ALA A CA 1
ATOM 1612 C C . ALA A 1 208 ? 18.124 -2.089 -14.591 1.00 94.81 208 ALA A C 1
ATOM 1614 O O . ALA A 1 208 ? 18.485 -1.268 -15.434 1.00 94.81 208 ALA A O 1
ATOM 1615 N N . LEU A 1 209 ? 18.434 -3.386 -14.682 1.00 93.44 209 LEU A N 1
ATOM 1616 C CA . LEU A 1 209 ? 19.217 -3.968 -15.777 1.00 93.44 209 LEU A CA 1
ATOM 1617 C C . LEU A 1 209 ? 18.368 -4.389 -16.983 1.00 93.44 209 LEU A C 1
ATOM 1619 O O . LEU A 1 209 ? 18.834 -4.284 -18.119 1.00 93.44 209 LEU A O 1
ATOM 1623 N N . HIS A 1 210 ? 17.153 -4.889 -16.749 1.00 93.31 210 HIS A N 1
ATOM 1624 C CA . HIS A 1 210 ? 16.380 -5.608 -17.768 1.00 93.31 210 HIS A CA 1
ATOM 1625 C C . HIS A 1 210 ? 15.076 -4.924 -18.177 1.00 93.31 210 HIS A C 1
ATOM 1627 O O . HIS A 1 210 ? 14.582 -5.170 -19.279 1.00 93.31 210 HIS A O 1
ATOM 1633 N N . VAL A 1 211 ? 14.520 -4.053 -17.335 1.00 95.31 211 VAL A N 1
ATOM 1634 C CA . VAL A 1 211 ? 13.285 -3.333 -17.654 1.00 95.31 211 VAL A CA 1
ATOM 1635 C C . VAL A 1 211 ? 13.632 -2.062 -18.417 1.00 95.31 211 VAL A C 1
ATOM 1637 O O . VAL A 1 211 ? 14.468 -1.269 -17.994 1.00 95.31 211 VAL A O 1
ATOM 1640 N N . ASN A 1 212 ? 12.990 -1.854 -19.566 1.00 95.25 212 ASN A N 1
ATOM 1641 C CA . ASN A 1 212 ? 13.138 -0.620 -20.334 1.00 95.25 212 ASN A CA 1
ATOM 1642 C C . ASN A 1 212 ? 12.078 0.430 -19.963 1.00 95.25 212 ASN A C 1
ATOM 1644 O O . ASN A 1 212 ? 11.069 0.137 -19.324 1.00 95.25 212 ASN A O 1
ATOM 1648 N N . GLU A 1 213 ? 12.274 1.657 -20.446 1.00 95.06 213 GLU A N 1
ATOM 1649 C CA . GLU A 1 213 ? 11.403 2.802 -20.155 1.00 95.06 213 GLU A CA 1
ATOM 1650 C C . GLU A 1 213 ? 9.932 2.564 -20.493 1.00 95.06 213 GLU A C 1
ATOM 1652 O O . GLU A 1 213 ? 9.061 2.894 -19.692 1.00 95.06 213 GLU A O 1
ATOM 1657 N N . LYS A 1 214 ? 9.636 1.938 -21.636 1.00 95.62 214 LYS A N 1
ATOM 1658 C CA . LYS A 1 214 ? 8.252 1.658 -22.037 1.00 95.62 214 LYS A CA 1
ATOM 1659 C C . LYS A 1 214 ? 7.589 0.651 -21.096 1.00 95.62 214 LYS A C 1
ATOM 1661 O O . LYS A 1 214 ? 6.410 0.797 -20.782 1.00 95.62 214 LYS A O 1
ATOM 1666 N N . GLN A 1 215 ? 8.324 -0.376 -20.675 1.00 96.00 215 GLN A N 1
ATOM 1667 C CA . GLN A 1 215 ? 7.826 -1.371 -19.725 1.00 96.00 215 GLN A CA 1
ATOM 1668 C C . GLN A 1 215 ? 7.587 -0.738 -18.354 1.00 96.00 215 GLN A C 1
ATOM 1670 O O . GLN A 1 215 ? 6.507 -0.904 -17.797 1.00 96.00 215 GLN A O 1
ATOM 1675 N N . TRP A 1 216 ? 8.535 0.058 -17.855 1.00 95.75 216 TRP A N 1
ATOM 1676 C CA . TRP A 1 216 ? 8.374 0.754 -16.579 1.00 95.75 216 TRP A CA 1
ATOM 1677 C C . TRP A 1 216 ? 7.213 1.757 -16.598 1.00 95.75 216 TRP A C 1
ATOM 1679 O O . TRP A 1 216 ? 6.408 1.810 -15.669 1.00 95.75 216 TRP A O 1
ATOM 1689 N N . GLN A 1 217 ? 7.053 2.505 -17.693 1.00 93.31 217 GLN A N 1
ATOM 1690 C CA . GLN A 1 217 ? 5.905 3.390 -17.873 1.00 93.31 217 GLN A CA 1
ATOM 1691 C C . GLN A 1 217 ? 4.581 2.613 -17.810 1.00 93.31 217 GLN A C 1
ATOM 1693 O O . GLN A 1 217 ? 3.639 3.078 -17.172 1.00 93.31 217 GLN A O 1
ATOM 1698 N N . ALA A 1 218 ? 4.508 1.424 -18.418 1.00 94.25 218 ALA A N 1
ATOM 1699 C CA . ALA A 1 218 ? 3.311 0.586 -18.373 1.00 94.25 218 ALA A CA 1
ATOM 1700 C C . ALA A 1 218 ? 2.973 0.107 -16.947 1.00 94.25 218 ALA A C 1
ATOM 1702 O O . ALA A 1 218 ? 1.795 0.058 -16.593 1.00 94.25 218 ALA A O 1
ATOM 1703 N N . VAL A 1 219 ? 3.981 -0.183 -16.114 1.00 93.75 219 VAL A N 1
ATOM 1704 C CA . VAL A 1 219 ? 3.793 -0.488 -14.680 1.00 93.75 219 VAL A CA 1
ATOM 1705 C C . VAL A 1 219 ? 3.155 0.707 -13.965 1.00 93.75 219 VAL A C 1
ATOM 1707 O O . VAL A 1 219 ? 2.129 0.563 -13.298 1.00 93.75 219 VAL A O 1
ATOM 1710 N N . GLY A 1 220 ? 3.694 1.913 -14.172 1.00 90.62 220 GLY A N 1
ATOM 1711 C CA . GLY A 1 220 ? 3.142 3.140 -13.588 1.00 90.62 220 GLY A CA 1
ATOM 1712 C C . GLY A 1 220 ? 1.718 3.463 -14.065 1.00 90.62 220 GLY A C 1
ATOM 1713 O O . GLY A 1 220 ? 0.864 3.858 -13.268 1.00 90.62 220 GLY A O 1
ATOM 1714 N N . GLU A 1 221 ? 1.429 3.273 -15.356 1.00 91.38 221 GLU A N 1
ATOM 1715 C CA . GLU A 1 221 ? 0.091 3.470 -15.934 1.00 91.38 221 GLU A CA 1
ATOM 1716 C C . GLU A 1 221 ? -0.933 2.483 -15.368 1.00 91.38 221 GLU A C 1
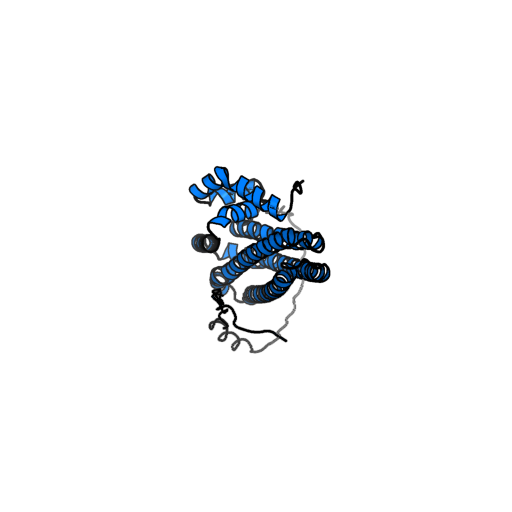ATOM 1718 O O . GLU A 1 221 ? -2.065 2.879 -15.071 1.00 91.38 221 GLU A O 1
ATOM 1723 N N . ARG A 1 222 ? -0.535 1.224 -15.163 1.00 90.88 222 ARG A N 1
ATOM 1724 C CA . ARG A 1 222 ? -1.370 0.217 -14.509 1.00 90.88 222 ARG A CA 1
ATOM 1725 C C . ARG A 1 222 ? -1.688 0.601 -13.065 1.00 90.88 222 ARG A C 1
ATOM 1727 O O . ARG A 1 222 ? -2.866 0.661 -12.713 1.00 90.88 222 ARG A O 1
ATOM 1734 N N . GLY A 1 223 ? -0.677 0.940 -12.262 1.00 88.44 223 GLY A N 1
ATOM 1735 C CA . GLY A 1 223 ? -0.890 1.358 -10.870 1.00 88.44 223 GLY A CA 1
ATOM 1736 C C . GLY A 1 223 ? -1.801 2.590 -10.761 1.00 88.44 223 GLY A C 1
ATOM 1737 O O . GLY A 1 223 ? -2.665 2.683 -9.882 1.00 88.44 223 GLY A O 1
ATOM 1738 N N . LEU A 1 224 ? -1.689 3.522 -11.716 1.00 88.81 224 LEU A N 1
ATOM 1739 C CA . LEU A 1 224 ? -2.593 4.667 -11.821 1.00 88.81 224 LEU A CA 1
ATOM 1740 C C . LEU A 1 224 ? -4.037 4.250 -12.145 1.00 88.81 224 LEU A C 1
ATOM 1742 O O . LEU A 1 224 ? -4.973 4.831 -11.593 1.00 88.81 224 LEU A O 1
ATOM 1746 N N . ALA A 1 225 ? -4.222 3.283 -13.045 1.00 90.44 225 ALA A N 1
ATOM 1747 C CA . ALA A 1 225 ? -5.534 2.798 -13.466 1.00 90.44 225 ALA A CA 1
ATOM 1748 C C . ALA A 1 225 ? -6.259 2.006 -12.364 1.00 90.44 225 ALA A C 1
ATOM 1750 O O . ALA A 1 225 ? -7.481 2.117 -12.243 1.00 90.44 225 ALA A O 1
ATOM 1751 N N . GLU A 1 226 ? -5.518 1.256 -11.548 1.00 89.81 226 GLU A N 1
ATOM 1752 C CA . GLU A 1 226 ? -6.052 0.495 -10.410 1.00 89.81 226 GLU A CA 1
ATOM 1753 C C . GLU A 1 226 ? -6.385 1.396 -9.209 1.00 89.81 226 GLU A C 1
ATOM 1755 O O . GLU A 1 226 ? -7.250 1.071 -8.393 1.00 89.81 226 GLU A O 1
ATOM 1760 N N . THR A 1 227 ? -5.775 2.582 -9.125 1.00 88.69 227 THR A N 1
ATOM 1761 C CA . THR A 1 227 ? -6.089 3.552 -8.073 1.00 88.69 227 THR A CA 1
ATOM 1762 C C . THR A 1 227 ? -7.439 4.241 -8.335 1.00 88.69 227 THR A C 1
ATOM 1764 O O . THR A 1 227 ? -7.604 4.938 -9.343 1.00 88.69 227 THR A O 1
ATOM 1767 N N . PRO A 1 228 ? -8.413 4.183 -7.401 1.00 90.56 228 PRO A N 1
ATOM 1768 C CA . PRO A 1 228 ? -9.678 4.893 -7.560 1.00 90.56 228 PRO A CA 1
ATOM 1769 C C . PRO A 1 228 ? -9.474 6.397 -7.783 1.00 90.56 228 PRO A C 1
ATOM 1771 O O . PRO A 1 228 ? -8.710 7.053 -7.072 1.00 90.56 228 PRO A O 1
ATOM 1774 N N . LYS A 1 229 ? -10.209 6.993 -8.732 1.00 89.69 229 LYS A N 1
ATOM 1775 C CA . LYS A 1 229 ? -10.017 8.404 -9.137 1.00 89.69 229 LYS A CA 1
ATOM 1776 C C . LYS A 1 229 ? -10.095 9.401 -7.974 1.00 89.69 229 LYS A C 1
ATOM 1778 O O . LYS A 1 229 ? -9.349 10.376 -7.942 1.00 89.69 229 LYS A O 1
ATOM 1783 N N . ASN A 1 230 ? -10.975 9.159 -7.002 1.00 90.06 230 ASN A N 1
ATOM 1784 C CA . ASN A 1 230 ? -11.122 9.993 -5.803 1.00 90.06 230 ASN A CA 1
ATOM 1785 C C . ASN A 1 230 ? -9.990 9.808 -4.771 1.00 90.06 230 ASN A C 1
ATOM 1787 O O . ASN A 1 230 ? -9.916 10.578 -3.812 1.00 90.06 230 ASN A O 1
ATOM 1791 N N . ARG A 1 231 ? -9.118 8.813 -4.964 1.00 93.06 231 ARG A N 1
ATOM 1792 C CA . ARG A 1 231 ? -7.973 8.471 -4.110 1.00 93.06 231 ARG A CA 1
ATOM 1793 C C . ARG A 1 231 ? -6.621 8.830 -4.718 1.00 93.06 231 ARG A C 1
ATOM 1795 O O . ARG A 1 231 ? -5.649 8.868 -3.977 1.00 93.06 231 ARG A O 1
ATOM 1802 N N . LEU A 1 232 ? -6.558 9.203 -5.996 1.00 92.56 232 LEU A N 1
ATOM 1803 C CA . LEU A 1 232 ? -5.313 9.579 -6.682 1.00 92.56 232 LEU A CA 1
ATOM 1804 C C . LEU A 1 232 ? -4.468 10.608 -5.920 1.00 92.56 232 LEU A C 1
ATOM 1806 O O . LEU A 1 232 ? -3.263 10.444 -5.772 1.00 92.56 232 LEU A O 1
ATOM 1810 N N . MET A 1 233 ? -5.093 11.664 -5.398 1.00 94.44 233 MET A N 1
ATOM 1811 C CA . MET A 1 233 ? -4.369 12.683 -4.627 1.00 94.44 233 MET A CA 1
ATOM 1812 C C . MET A 1 233 ? -3.930 12.188 -3.246 1.00 94.44 233 MET A C 1
ATOM 1814 O O . MET A 1 233 ? -2.951 12.699 -2.710 1.00 94.44 233 MET A O 1
ATOM 1818 N N . ILE A 1 234 ? -4.642 11.215 -2.671 1.00 96.19 234 ILE A N 1
ATOM 1819 C CA . ILE A 1 234 ? -4.250 10.590 -1.407 1.00 96.19 234 ILE A CA 1
ATOM 1820 C C . ILE A 1 234 ? -3.023 9.708 -1.631 1.00 96.19 234 ILE A C 1
ATOM 1822 O O . ILE A 1 234 ? -2.045 9.869 -0.913 1.00 96.19 234 ILE A O 1
ATOM 1826 N N . ALA A 1 235 ? -3.042 8.858 -2.662 1.00 94.94 235 ALA A N 1
ATOM 1827 C CA . ALA A 1 235 ? -1.905 8.019 -3.041 1.00 94.94 235 ALA A CA 1
ATOM 1828 C C . ALA A 1 235 ? -0.665 8.866 -3.366 1.00 94.94 235 ALA A C 1
ATOM 1830 O O . ALA A 1 235 ? 0.405 8.650 -2.806 1.00 94.94 235 ALA A O 1
ATOM 1831 N N . LEU A 1 236 ? -0.833 9.911 -4.183 1.00 95.38 236 LEU A N 1
ATOM 1832 C CA . LEU A 1 236 ? 0.237 10.856 -4.497 1.00 95.38 236 LEU A CA 1
ATOM 1833 C C . LEU A 1 236 ? 0.801 11.532 -3.242 1.00 95.38 236 LEU A C 1
ATOM 1835 O O . LEU A 1 236 ? 2.013 11.657 -3.109 1.00 95.38 236 LEU A O 1
ATOM 1839 N N . GLY A 1 237 ? -0.067 11.958 -2.321 1.00 96.88 237 GLY A N 1
ATOM 1840 C CA . GLY A 1 237 ? 0.358 12.548 -1.055 1.00 96.88 237 GLY A CA 1
ATOM 1841 C C . GLY A 1 237 ? 1.113 11.572 -0.160 1.00 96.88 237 GLY A C 1
ATOM 1842 O O . GLY A 1 237 ? 2.110 11.965 0.437 1.00 96.88 237 GLY A O 1
ATOM 1843 N N . ALA A 1 238 ? 0.684 10.311 -0.132 1.00 96.88 238 ALA A N 1
ATOM 1844 C CA . ALA A 1 238 ? 1.322 9.253 0.634 1.00 96.88 238 ALA A CA 1
ATOM 1845 C C . ALA A 1 238 ? 2.731 8.935 0.126 1.00 96.88 238 ALA A C 1
ATOM 1847 O O . ALA A 1 238 ? 3.640 8.807 0.945 1.00 96.88 238 ALA A O 1
ATOM 1848 N N . ILE A 1 239 ? 2.908 8.860 -1.197 1.00 95.88 239 ILE A N 1
ATOM 1849 C CA . ILE A 1 239 ? 4.201 8.604 -1.853 1.00 95.88 239 ILE A CA 1
ATOM 1850 C C . ILE A 1 239 ? 5.200 9.724 -1.552 1.00 95.88 239 ILE A C 1
ATOM 1852 O O . ILE A 1 239 ? 6.366 9.472 -1.264 1.00 95.88 239 ILE A O 1
ATOM 1856 N N . VAL A 1 240 ? 4.755 10.982 -1.602 1.00 96.00 240 VAL A N 1
ATOM 1857 C CA . VAL A 1 240 ? 5.663 12.127 -1.431 1.00 96.00 240 VAL A CA 1
ATOM 1858 C C . VAL A 1 240 ? 5.838 12.560 0.025 1.00 96.00 240 VAL A C 1
ATOM 1860 O O . VAL A 1 240 ? 6.558 13.528 0.262 1.00 96.00 240 VAL A O 1
ATOM 1863 N N . GLU A 1 241 ? 5.179 11.918 0.994 1.00 95.88 241 GLU A N 1
ATOM 1864 C CA . GLU A 1 241 ? 5.259 12.304 2.410 1.00 95.88 241 GLU A CA 1
ATOM 1865 C C . GLU A 1 241 ? 6.694 12.193 2.940 1.00 95.88 241 GLU A C 1
ATOM 1867 O O . GLU A 1 241 ? 7.229 13.191 3.423 1.00 95.88 241 GLU A O 1
ATOM 1872 N N . ASP A 1 242 ? 7.328 11.034 2.744 1.00 91.88 242 ASP A N 1
ATOM 1873 C CA . ASP A 1 242 ? 8.674 10.727 3.256 1.00 91.88 242 ASP A CA 1
ATOM 1874 C C . ASP A 1 242 ? 9.789 10.979 2.226 1.00 91.88 242 ASP A C 1
ATOM 1876 O O . ASP A 1 242 ? 10.964 10.734 2.490 1.00 91.88 242 ASP A O 1
ATOM 1880 N N . SER A 1 243 ? 9.437 11.477 1.038 1.00 91.44 243 SER A N 1
ATOM 1881 C CA . SER A 1 243 ? 10.396 11.729 -0.040 1.00 91.44 243 SER A CA 1
ATOM 1882 C C . SER A 1 243 ? 11.248 12.970 0.238 1.00 91.44 243 SER A C 1
ATOM 1884 O O . SER A 1 243 ? 10.699 14.031 0.574 1.00 91.44 243 SER A O 1
ATOM 1886 N N . SER A 1 244 ? 12.547 12.897 -0.046 1.00 92.00 244 SER A N 1
ATOM 1887 C CA . SER A 1 244 ? 13.427 14.070 -0.101 1.00 92.00 244 SER A CA 1
ATOM 1888 C C . SER A 1 244 ? 12.930 15.116 -1.118 1.00 92.00 244 SER A C 1
ATOM 1890 O O . SER A 1 244 ? 12.173 14.802 -2.047 1.00 92.00 244 SER A O 1
ATOM 1892 N N . PRO A 1 245 ? 13.338 16.394 -0.990 1.00 92.75 245 PRO A N 1
ATOM 1893 C CA . PRO A 1 245 ? 13.021 17.415 -1.987 1.00 92.75 245 PRO A CA 1
ATOM 1894 C C . PRO A 1 245 ? 13.456 17.033 -3.410 1.00 92.75 245 PRO A C 1
ATOM 1896 O O . PRO A 1 245 ? 12.782 17.411 -4.370 1.00 92.75 245 PRO A O 1
ATOM 1899 N N . GLU A 1 246 ? 14.567 16.315 -3.547 1.00 91.00 246 GLU A N 1
ATOM 1900 C CA . GLU A 1 246 ? 15.134 15.811 -4.799 1.00 91.00 246 GLU A CA 1
ATOM 1901 C C . GLU A 1 246 ? 14.220 14.747 -5.418 1.00 91.00 246 GLU A C 1
ATOM 1903 O O . GLU A 1 246 ? 13.712 14.955 -6.522 1.00 91.00 246 GLU A O 1
ATOM 1908 N N . GLU A 1 247 ? 13.912 13.684 -4.668 1.00 92.12 247 GLU A N 1
ATOM 1909 C CA . GLU A 1 247 ? 12.978 12.618 -5.070 1.00 92.12 247 GLU A CA 1
ATOM 1910 C C . GLU A 1 247 ? 11.625 13.176 -5.477 1.00 92.12 247 GLU A C 1
ATOM 1912 O O . GLU A 1 247 ? 11.078 12.836 -6.525 1.00 92.12 247 GLU A O 1
ATOM 1917 N N . ARG A 1 248 ? 11.103 14.111 -4.680 1.00 93.06 248 ARG A N 1
ATOM 1918 C CA . ARG A 1 248 ? 9.831 14.760 -4.968 1.00 93.06 248 ARG A CA 1
ATOM 1919 C C . ARG A 1 248 ? 9.874 15.477 -6.316 1.00 93.06 248 ARG A C 1
ATOM 1921 O O . ARG A 1 248 ? 8.941 15.343 -7.107 1.00 93.06 248 ARG A O 1
ATOM 1928 N N . ARG A 1 249 ? 10.930 16.251 -6.599 1.00 91.94 249 ARG A N 1
ATOM 1929 C CA . ARG A 1 249 ? 11.069 16.971 -7.880 1.00 91.94 249 ARG A CA 1
ATOM 1930 C C . ARG A 1 249 ? 11.123 16.006 -9.061 1.00 91.94 249 ARG A C 1
ATOM 1932 O O . ARG A 1 249 ? 10.414 16.236 -10.040 1.00 91.94 249 ARG A O 1
ATOM 1939 N N . GLU A 1 250 ? 11.915 14.946 -8.953 1.00 89.62 250 GLU A N 1
ATOM 1940 C CA . GLU A 1 250 ? 12.062 13.925 -9.993 1.00 89.62 250 GLU A CA 1
ATOM 1941 C C . GLU A 1 250 ? 10.760 13.159 -10.243 1.00 89.62 250 GLU A C 1
ATOM 1943 O O . GLU A 1 250 ? 10.341 13.010 -11.393 1.00 89.62 250 GLU A O 1
ATOM 1948 N N . PHE A 1 251 ? 10.079 12.737 -9.179 1.00 91.06 251 PHE A N 1
ATOM 1949 C CA . PHE A 1 251 ? 8.798 12.044 -9.265 1.00 91.06 251 PHE A CA 1
ATOM 1950 C C . PHE A 1 251 ? 7.734 12.927 -9.933 1.00 91.06 251 PHE A C 1
ATOM 1952 O O . PHE A 1 251 ? 7.079 12.526 -10.895 1.00 91.06 251 PHE A O 1
ATOM 1959 N N . PHE A 1 252 ? 7.610 14.192 -9.509 1.00 92.00 252 PHE A N 1
ATOM 1960 C CA . PHE A 1 252 ? 6.658 15.123 -10.122 1.00 92.00 252 PHE A CA 1
ATOM 1961 C C . PHE A 1 252 ? 6.980 15.453 -11.583 1.00 92.00 252 PHE A C 1
ATOM 1963 O O . PHE A 1 252 ? 6.049 15.732 -12.340 1.00 92.00 252 PHE A O 1
ATOM 1970 N N . ALA A 1 253 ? 8.250 15.447 -11.998 1.00 90.62 253 ALA A N 1
ATOM 1971 C CA . ALA A 1 253 ? 8.632 15.733 -13.382 1.00 90.62 253 ALA A CA 1
ATOM 1972 C C . ALA A 1 253 ? 8.044 14.719 -14.379 1.00 90.62 253 ALA A C 1
ATOM 1974 O O . ALA A 1 253 ? 7.743 15.094 -15.512 1.00 90.62 253 ALA A O 1
ATOM 1975 N N . ARG A 1 254 ? 7.812 13.479 -13.931 1.00 86.06 254 ARG A N 1
ATOM 1976 C CA . ARG A 1 254 ? 7.230 12.384 -14.723 1.00 86.06 254 ARG A CA 1
ATOM 1977 C C . ARG A 1 254 ? 5.700 12.389 -14.740 1.00 86.06 254 ARG A C 1
ATOM 1979 O O . ARG A 1 254 ? 5.086 11.763 -15.597 1.00 86.06 254 ARG A O 1
ATOM 1986 N N . LEU A 1 255 ? 5.061 13.140 -13.840 1.00 86.88 255 LEU A N 1
ATOM 1987 C CA . LEU A 1 255 ? 3.604 13.231 -13.798 1.00 86.88 255 LEU A CA 1
ATOM 1988 C C . LEU A 1 255 ? 3.042 14.177 -14.878 1.00 86.88 255 LEU A C 1
ATOM 1990 O O . LEU A 1 255 ? 3.570 15.286 -15.085 1.00 86.88 255 LEU A O 1
ATOM 1994 N N . PRO A 1 256 ? 1.890 13.824 -15.489 1.00 87.06 256 PRO A N 1
ATOM 1995 C CA . PRO A 1 256 ? 1.176 14.707 -16.403 1.00 87.06 256 PRO A CA 1
ATOM 1996 C C . PRO A 1 256 ? 0.901 16.084 -15.785 1.00 87.06 256 PRO A C 1
ATOM 1998 O O . PRO A 1 256 ? 0.588 16.209 -14.596 1.00 87.06 256 PRO A O 1
ATOM 2001 N N . LEU A 1 257 ? 0.966 17.139 -16.607 1.00 90.00 257 LEU A N 1
ATOM 2002 C CA . LEU A 1 257 ? 0.706 18.523 -16.181 1.00 90.00 257 LEU A CA 1
ATOM 2003 C C . LEU A 1 257 ? -0.593 18.682 -15.360 1.00 90.00 257 LEU A C 1
ATOM 2005 O O . LEU A 1 257 ? -0.534 19.330 -14.310 1.00 90.00 257 LEU A O 1
ATOM 2009 N N . PRO A 1 258 ? -1.738 18.077 -15.746 1.00 89.88 258 PRO A N 1
ATOM 2010 C CA . PRO A 1 258 ? -2.968 18.189 -14.963 1.00 89.88 258 PRO A CA 1
ATOM 2011 C C . PRO A 1 258 ? -2.834 17.644 -13.536 1.00 89.88 258 PRO A C 1
ATOM 2013 O O . PRO A 1 258 ? -3.312 18.279 -12.597 1.00 89.88 258 PRO A O 1
ATOM 2016 N N . ALA A 1 259 ? -2.136 16.518 -13.347 1.00 89.56 259 ALA A N 1
ATOM 2017 C CA . ALA A 1 259 ? -1.928 15.922 -12.027 1.00 89.56 259 ALA A CA 1
ATOM 2018 C C . ALA A 1 259 ? -1.110 16.854 -11.119 1.00 89.56 259 ALA A C 1
ATOM 2020 O O . ALA A 1 259 ? -1.481 17.089 -9.968 1.00 89.56 259 ALA A O 1
ATOM 2021 N N . ARG A 1 260 ? -0.052 17.476 -11.659 1.00 93.44 260 ARG A N 1
ATOM 2022 C CA . ARG A 1 260 ? 0.758 18.471 -10.937 1.00 93.44 260 ARG A CA 1
ATOM 2023 C C . ARG A 1 260 ? -0.046 19.697 -10.512 1.00 93.44 260 ARG A C 1
ATOM 2025 O O . ARG A 1 260 ? 0.139 20.201 -9.404 1.00 93.44 260 ARG A O 1
ATOM 2032 N N . VAL A 1 261 ? -0.925 20.189 -11.385 1.00 94.62 261 VAL A N 1
ATOM 2033 C CA . VAL A 1 261 ? -1.790 21.341 -11.090 1.00 94.62 261 VAL A CA 1
ATOM 2034 C C . VAL A 1 261 ? -2.807 20.984 -10.004 1.00 94.62 261 VAL A C 1
ATOM 2036 O O . VAL A 1 261 ? -2.907 21.703 -9.010 1.00 94.62 261 VAL A O 1
ATOM 2039 N N . LEU A 1 262 ? -3.501 19.850 -10.137 1.00 93.81 262 LEU A N 1
ATOM 2040 C CA . LEU A 1 262 ? -4.464 19.371 -9.138 1.00 93.81 262 LEU A CA 1
ATOM 2041 C C . LEU A 1 262 ? -3.811 19.144 -7.771 1.00 93.81 262 LEU A C 1
ATOM 2043 O O . LEU A 1 262 ? -4.376 19.534 -6.747 1.00 93.81 262 LEU A O 1
ATOM 2047 N N . TRP A 1 263 ? -2.598 18.589 -7.749 1.00 94.94 263 TRP A N 1
ATOM 2048 C CA . TRP A 1 263 ? -1.829 18.413 -6.521 1.00 94.94 263 TRP A CA 1
ATOM 2049 C C . TRP A 1 263 ? -1.566 19.742 -5.803 1.00 94.94 263 TRP A C 1
ATOM 2051 O O . TRP A 1 263 ? -1.822 19.861 -4.602 1.00 94.94 263 TRP A O 1
ATOM 2061 N N . ARG A 1 264 ? -1.089 20.753 -6.543 1.00 94.06 264 ARG A N 1
ATOM 2062 C CA . ARG A 1 264 ? -0.782 22.086 -5.998 1.00 94.06 264 ARG A CA 1
ATOM 2063 C C . ARG A 1 264 ? -2.024 22.807 -5.478 1.00 94.06 264 ARG A C 1
ATOM 2065 O O . ARG A 1 264 ? -1.943 23.454 -4.440 1.00 94.06 264 ARG A O 1
ATOM 2072 N N . LEU A 1 265 ? -3.148 22.709 -6.187 1.00 95.62 265 LEU A N 1
ATOM 2073 C CA . LEU A 1 265 ? -4.373 23.435 -5.838 1.00 95.62 265 LEU A CA 1
ATOM 2074 C C . LEU A 1 265 ? -5.186 22.749 -4.731 1.00 95.62 265 LEU A C 1
ATOM 2076 O O . LEU A 1 265 ? -5.739 23.422 -3.862 1.00 95.62 265 LEU A O 1
ATOM 2080 N N . PHE A 1 266 ? -5.269 21.417 -4.758 1.00 94.81 266 PHE A N 1
ATOM 2081 C CA . PHE A 1 266 ? -6.199 20.657 -3.917 1.00 94.81 266 PHE A CA 1
ATOM 2082 C C . PHE A 1 266 ? -5.542 19.484 -3.191 1.00 94.81 266 PHE A C 1
ATOM 2084 O O . PHE A 1 266 ? -5.845 19.257 -2.016 1.00 94.81 266 PHE A O 1
ATOM 2091 N N . GLY A 1 267 ? -4.640 18.761 -3.862 1.00 94.75 267 GLY A N 1
ATOM 2092 C CA . GLY A 1 267 ? -4.117 17.481 -3.381 1.00 94.75 267 GLY A CA 1
ATOM 2093 C C . GLY A 1 267 ? -3.454 17.560 -2.008 1.00 94.75 267 GLY A C 1
ATOM 2094 O O . GLY A 1 267 ? -3.798 16.777 -1.128 1.00 94.75 267 GLY A O 1
ATOM 2095 N N . GLN A 1 268 ? -2.622 18.575 -1.755 1.00 95.44 268 GLN A N 1
ATOM 2096 C CA . GLN A 1 268 ? -1.974 18.755 -0.444 1.00 95.44 268 GLN A CA 1
ATOM 2097 C C . GLN A 1 268 ? -2.976 18.918 0.706 1.00 95.44 268 GLN A C 1
ATOM 2099 O O . GLN A 1 268 ? -2.779 18.398 1.805 1.00 95.44 268 GLN A O 1
ATOM 2104 N N . ARG A 1 269 ? -4.063 19.664 0.476 1.00 96.06 269 ARG A N 1
ATOM 2105 C CA . ARG A 1 269 ? -5.108 19.873 1.485 1.00 96.06 269 ARG A CA 1
ATOM 2106 C C . ARG A 1 269 ? -5.946 18.615 1.670 1.00 96.06 269 ARG A C 1
ATOM 2108 O O . ARG A 1 269 ? -6.347 18.325 2.793 1.00 96.06 269 ARG A O 1
ATOM 2115 N N . GLN A 1 270 ? -6.229 17.904 0.582 1.00 96.00 270 GLN A N 1
ATOM 2116 C CA . GLN A 1 270 ? -6.968 16.648 0.622 1.00 96.00 270 GLN A CA 1
ATOM 2117 C C . GLN A 1 270 ? -6.190 15.585 1.401 1.00 96.00 270 GLN A C 1
ATOM 2119 O O . GLN A 1 270 ? -6.755 14.986 2.309 1.00 96.00 270 GLN A O 1
ATOM 2124 N N . TYR A 1 271 ? -4.895 15.432 1.111 1.00 96.75 271 TYR A N 1
ATOM 2125 C CA . TYR A 1 271 ? -4.022 14.495 1.808 1.00 96.75 271 TYR A CA 1
ATOM 2126 C C . TYR A 1 271 ? -3.949 14.792 3.305 1.00 96.75 271 TYR A C 1
ATOM 2128 O O . TYR A 1 271 ? -4.246 13.924 4.115 1.00 96.75 271 TYR A O 1
ATOM 2136 N N . ARG A 1 272 ? -3.685 16.053 3.674 1.00 95.94 272 ARG A N 1
ATOM 2137 C CA . ARG A 1 272 ? -3.635 16.481 5.080 1.00 95.94 272 ARG A CA 1
ATOM 2138 C C . ARG A 1 272 ? -4.933 16.198 5.833 1.00 95.94 272 ARG A C 1
ATOM 2140 O O . ARG A 1 272 ? -4.902 15.755 6.967 1.00 95.94 272 ARG A O 1
ATOM 2147 N N . ARG A 1 273 ? -6.088 16.438 5.204 1.00 95.88 273 ARG A N 1
ATOM 2148 C CA . ARG A 1 273 ? -7.393 16.134 5.815 1.00 95.88 273 ARG A CA 1
ATOM 2149 C C . ARG A 1 273 ? -7.578 14.639 6.056 1.00 95.88 273 ARG A C 1
ATOM 2151 O O . ARG A 1 273 ? -8.160 14.267 7.071 1.00 95.88 273 ARG A O 1
ATOM 2158 N N . GLU A 1 274 ? -7.126 13.810 5.122 1.00 96.06 274 GLU A N 1
ATOM 2159 C CA . GLU A 1 274 ? -7.215 12.357 5.246 1.00 96.06 274 GLU A CA 1
ATOM 2160 C C . GLU A 1 274 ? -6.278 11.847 6.347 1.00 96.06 274 GLU A C 1
ATOM 2162 O O . GLU A 1 274 ? -6.718 11.109 7.228 1.00 96.06 274 GLU A O 1
ATOM 2167 N N . THR A 1 275 ? -5.027 12.314 6.387 1.00 96.38 275 THR A N 1
ATOM 2168 C CA . THR A 1 275 ? -4.083 11.935 7.446 1.00 96.38 275 THR A CA 1
ATOM 2169 C C . THR A 1 275 ? -4.497 12.476 8.812 1.00 96.38 275 THR A C 1
ATOM 2171 O O . THR A 1 275 ? -4.434 11.725 9.779 1.00 96.38 275 THR A O 1
ATOM 2174 N N . ASP A 1 276 ? -5.029 13.699 8.916 1.00 95.94 276 ASP A N 1
ATOM 2175 C CA . ASP A 1 276 ? -5.591 14.238 10.166 1.00 95.94 276 ASP A CA 1
ATOM 2176 C C . ASP A 1 276 ? -6.755 13.373 10.678 1.00 95.94 276 ASP A C 1
ATOM 2178 O O . ASP A 1 276 ? -6.883 13.122 11.880 1.00 95.94 276 ASP A O 1
ATOM 2182 N N . ARG A 1 277 ? -7.614 12.893 9.768 1.00 96.19 277 ARG A N 1
ATOM 2183 C CA . ARG A 1 277 ? -8.731 11.996 10.095 1.00 96.19 277 ARG A CA 1
ATOM 2184 C C . ARG A 1 277 ? -8.233 10.631 10.576 1.00 96.19 277 ARG A C 1
ATOM 2186 O O . ARG A 1 277 ? -8.786 10.085 11.532 1.00 96.19 277 ARG A O 1
ATOM 2193 N N . ILE A 1 278 ? -7.221 10.070 9.916 1.00 97.19 278 ILE A N 1
ATOM 2194 C CA . ILE A 1 278 ? -6.716 8.719 10.196 1.00 97.19 278 ILE A CA 1
ATOM 2195 C C . ILE A 1 278 ? -5.783 8.711 11.399 1.00 97.19 278 ILE A C 1
ATOM 2197 O O . ILE A 1 278 ? -5.966 7.886 12.281 1.00 97.19 278 ILE A O 1
ATOM 2201 N N . ARG A 1 279 ? -4.811 9.612 11.487 1.00 95.25 279 ARG A N 1
ATOM 2202 C CA . ARG A 1 279 ? -3.737 9.593 12.496 1.00 95.25 279 ARG A CA 1
ATOM 2203 C C . ARG A 1 279 ? -4.050 10.474 13.714 1.00 95.25 279 ARG A C 1
ATOM 2205 O O . ARG A 1 279 ? -3.375 10.387 14.742 1.00 95.25 279 ARG A O 1
ATOM 2212 N N . GLY A 1 280 ? -5.112 11.279 13.620 1.00 87.06 280 GLY A N 1
ATOM 2213 C CA . GLY A 1 280 ? -5.395 12.369 14.549 1.00 87.06 280 GLY A CA 1
ATOM 2214 C C . GLY A 1 280 ? -4.457 13.553 14.302 1.00 87.06 280 GLY A C 1
ATOM 2215 O O . GLY A 1 280 ? -3.542 13.477 13.488 1.00 87.06 280 GLY A O 1
ATOM 2216 N N . ARG A 1 281 ? -4.635 14.649 15.051 1.00 70.50 281 ARG A N 1
ATOM 2217 C CA . ARG A 1 281 ? -3.689 15.782 15.059 1.00 70.50 281 ARG A CA 1
ATOM 2218 C C . ARG A 1 281 ? -2.402 15.435 15.821 1.00 70.50 281 ARG A C 1
ATOM 2220 O O . ARG A 1 281 ? -2.028 16.133 16.759 1.00 70.50 281 ARG A O 1
ATOM 2227 N N . ARG A 1 282 ? -1.739 14.338 15.454 1.00 58.50 282 ARG A N 1
ATOM 2228 C CA . ARG A 1 282 ? -0.333 14.142 15.802 1.00 58.50 282 ARG A CA 1
ATOM 2229 C C . ARG A 1 282 ? 0.444 15.032 14.855 1.00 58.50 282 ARG A C 1
ATOM 2231 O O . ARG A 1 282 ? 0.529 14.744 13.667 1.00 58.50 282 ARG A O 1
ATOM 2238 N N . THR A 1 283 ? 0.931 16.154 15.362 1.00 39.41 283 THR A N 1
ATOM 2239 C CA . THR A 1 283 ? 1.888 16.980 14.635 1.00 39.41 283 THR A CA 1
ATOM 2240 C C . THR A 1 283 ? 3.058 16.073 14.265 1.00 39.41 283 THR A C 1
ATOM 2242 O O . THR A 1 283 ? 3.721 15.546 15.157 1.00 39.41 283 THR A O 1
ATOM 2245 N N . THR A 1 284 ? 3.269 15.826 12.973 1.00 41.69 284 THR A N 1
ATOM 2246 C CA . THR A 1 284 ? 4.547 15.304 12.485 1.00 41.69 284 THR A CA 1
ATOM 2247 C C . THR A 1 284 ? 5.611 16.292 12.954 1.00 41.69 284 THR A C 1
ATOM 2249 O O . THR A 1 284 ? 5.516 17.474 12.608 1.00 41.69 284 THR A O 1
ATOM 2252 N N . ALA A 1 285 ? 6.505 15.838 13.835 1.00 32.31 285 ALA A N 1
ATOM 2253 C CA . ALA A 1 285 ? 7.660 16.614 14.272 1.00 32.31 285 ALA A CA 1
ATOM 2254 C C . ALA A 1 285 ? 8.582 16.911 13.084 1.00 32.31 285 ALA A C 1
ATOM 2256 O O . ALA A 1 285 ? 8.653 16.048 12.179 1.00 32.31 285 ALA A O 1
#

Solvent-accessible surface area (backbone atoms only — not comparable to full-atom values): 17260 Å² total; per-residue (Å²): 140,82,86,89,88,87,85,85,87,85,81,81,85,81,81,85,79,81,81,79,76,79,86,87,74,80,70,81,77,59,76,72,62,74,78,75,80,84,79,82,91,80,93,80,87,86,84,86,82,90,87,83,93,80,93,78,78,89,70,80,72,73,80,80,82,73,74,75,76,48,65,69,48,53,55,49,49,37,49,50,50,36,56,54,49,50,37,49,49,50,22,56,56,46,60,69,57,56,69,58,40,37,71,59,33,44,54,52,43,55,49,49,54,53,51,51,53,52,52,50,52,50,54,52,45,41,61,71,59,44,45,73,64,48,48,86,77,33,83,83,56,40,61,57,59,54,49,49,56,52,49,53,52,56,51,49,52,48,52,53,53,45,47,58,34,41,65,64,21,29,77,51,20,43,59,69,45,34,53,53,37,24,53,46,33,50,50,46,35,54,54,49,47,55,50,53,57,45,42,61,65,66,45,34,58,50,45,66,73,67,56,48,72,72,58,52,50,50,51,54,53,48,57,55,67,73,42,54,82,95,41,48,41,43,55,54,41,47,37,48,66,86,42,53,78,64,56,42,52,57,58,55,69,76,46,56,69,68,58,58,52,46,36,73,77,46,18,61,63,53,25,51,52,52,47,38,69,72,70,39,89,65,74,82,125

pLDDT: mean 79.54, std 26.15, range [26.75, 98.81]

Sequence (285 aa):
MPRNLLSPSALGIASHSSHLAAPDGPSAVLSARRAAATGAARQVGCKCPATGLRRLGVMTSSNSSDATVHHYTREMAMIHQVFRRESRLLAELVQEVRPGDTGRSRILAEHWRQYSVGLHAHHTGEDEMLWPVLLPHLDLDAEQVLAMEAQHHELSDGIAEVRGLVDRWESRALAEDRDELAAALHRHHRQLCAHLDEEEREVMPLVALHVNEKQWQAVGERGLAETPKNRLMIALGAIVEDSSPEERREFFARLPLPARVLWRLFGQRQYRRETDRIRGRRTTA

Secondary structure (DSSP, 8-state):
-------PPP-----------------TTSTTTTTS----------------------------------HHHHHHHHHHHHHHHHHHHHHHHHHTPPTT-HHHHHHHHHHHHHHHHHHHHHHHHHHHHTHHHHGGG-SSTHHHHHHHHHHHHHHHHHHHHHHHHHHHHHTT--HHHHHHHHHHHHHHHHHHHHHHHHIIIIIHHHHHHH--HHHHHHHHHHHHHHS-TTTHHHHHHHHHHS--HHHHHHHHHHS-HHHHHHIIIIIHHHHHHHHHHHH-S----

Mean predicted aligned error: 12.79 Å